Protein AF-G2GY40-F1 (afdb_monomer_lite)

Foldseek 3Di:
DDDDPPPPVVVVVVVVVVVVVVLVVVLVVLLVVVVVQVVVDDDDDDDDDDQDDDPDDPDDFGPLLSGNVVCVQVVSDTHHRVSSVVSLVVVVVVCVPDPRDDDDDDPDDDPPDDDPDPPDPDPDDDDDDPDDDDQLDDDADPVNVVVCVVDVPDDDDDPDPPPDDPPPPLPDDDPVVVPPPDDPPPCPPPCLVPDAPVPQDDDDLSVVLVLVVVVPDFLQDQDDLVVQLVSCVVSVHDSSCSVNVSVVVVCQQQPAPDPVRDGNNPDGPVNDDRPDDDDDDDPDRDDPVVVVVVCVVPPD

Structure (mmCIF, N/CA/C/O backbone):
data_AF-G2GY40-F1
#
_entry.id   AF-G2GY40-F1
#
loop_
_atom_site.group_PDB
_atom_site.id
_atom_site.type_symbol
_atom_site.label_atom_id
_atom_site.label_alt_id
_atom_site.label_comp_id
_atom_site.label_asym_id
_atom_site.label_entity_id
_atom_site.label_seq_id
_atom_site.pdbx_PDB_ins_code
_atom_site.Cartn_x
_atom_site.Cartn_y
_atom_site.Cartn_z
_atom_site.occupancy
_atom_site.B_iso_or_equiv
_atom_site.auth_seq_id
_atom_site.auth_comp_id
_atom_site.auth_asym_id
_atom_site.auth_atom_id
_atom_site.pdbx_PDB_model_num
ATOM 1 N N . MET A 1 1 ? 48.612 9.787 33.121 1.00 35.41 1 MET A N 1
ATOM 2 C CA . MET A 1 1 ? 47.313 10.359 32.708 1.00 35.41 1 MET A CA 1
ATOM 3 C C . MET A 1 1 ? 47.059 9.935 31.263 1.00 35.41 1 MET A C 1
ATOM 5 O O . MET A 1 1 ? 47.502 10.597 30.338 1.00 35.41 1 MET A O 1
ATOM 9 N N . ILE A 1 2 ? 46.493 8.738 31.088 1.00 35.38 2 ILE A N 1
ATOM 10 C CA . ILE A 1 2 ? 46.280 8.085 29.787 1.00 35.38 2 ILE A CA 1
ATOM 11 C C . ILE A 1 2 ? 44.942 8.593 29.254 1.00 35.38 2 ILE A C 1
ATOM 13 O O . ILE A 1 2 ? 43.881 8.255 29.778 1.00 35.38 2 ILE A O 1
ATOM 17 N N . VAL A 1 3 ? 45.006 9.495 28.279 1.00 35.25 3 VAL A N 1
ATOM 18 C CA . VAL A 1 3 ? 43.824 10.117 27.683 1.00 35.25 3 VAL A CA 1
ATOM 19 C C . VAL A 1 3 ? 43.155 9.115 26.740 1.00 35.25 3 VAL A C 1
ATOM 21 O O . VAL A 1 3 ? 43.752 8.616 25.792 1.00 35.25 3 VAL A O 1
ATOM 24 N N . LYS A 1 4 ? 41.897 8.823 27.073 1.00 44.69 4 LYS A N 1
ATOM 25 C CA . LYS A 1 4 ? 40.867 8.090 26.326 1.00 44.69 4 LYS A CA 1
ATOM 26 C C . LYS A 1 4 ? 40.977 8.239 24.795 1.00 44.69 4 LYS A C 1
ATOM 28 O O . LYS A 1 4 ? 40.603 9.272 24.254 1.00 44.69 4 LYS A O 1
ATOM 33 N N . ILE A 1 5 ? 41.347 7.154 24.106 1.00 47.59 5 ILE A N 1
ATOM 34 C CA . ILE A 1 5 ? 41.181 6.961 22.644 1.00 47.59 5 ILE A CA 1
ATOM 35 C C . ILE A 1 5 ? 40.063 5.929 22.337 1.00 47.59 5 ILE A C 1
ATOM 37 O O . ILE A 1 5 ? 39.838 5.541 21.198 1.00 47.59 5 ILE A O 1
ATOM 41 N N . LEU A 1 6 ? 39.287 5.481 23.334 1.00 47.78 6 LEU A N 1
ATOM 42 C CA . LEU A 1 6 ? 38.360 4.353 23.149 1.00 47.78 6 LEU A CA 1
ATOM 43 C C . LEU A 1 6 ? 36.919 4.607 22.629 1.00 47.78 6 LEU A C 1
ATOM 45 O O . LEU A 1 6 ? 36.286 3.602 22.308 1.00 47.78 6 LEU A O 1
ATOM 49 N N . PRO A 1 7 ? 36.340 5.821 22.468 1.00 48.06 7 PRO A N 1
ATOM 50 C CA . PRO A 1 7 ? 34.917 5.897 22.111 1.00 48.06 7 PRO A CA 1
ATOM 51 C C . PRO A 1 7 ? 34.620 5.858 20.599 1.00 48.06 7 PRO A C 1
ATOM 53 O O . PRO A 1 7 ? 33.468 5.651 20.230 1.00 48.06 7 PRO A O 1
ATOM 56 N N . LEU A 1 8 ? 35.606 6.006 19.700 1.00 44.38 8 LEU A N 1
ATOM 57 C CA . LEU A 1 8 ? 35.333 5.985 18.249 1.00 44.38 8 LEU A CA 1
ATOM 58 C C . LEU A 1 8 ? 35.118 4.576 17.670 1.00 44.38 8 LEU A C 1
ATOM 60 O O . LEU A 1 8 ? 34.432 4.427 16.659 1.00 44.38 8 LEU A O 1
ATOM 64 N N . CYS A 1 9 ? 35.663 3.533 18.301 1.00 45.62 9 CYS A N 1
ATOM 65 C CA . CYS A 1 9 ? 35.603 2.177 17.748 1.00 45.62 9 CYS A CA 1
ATOM 66 C C . CYS A 1 9 ? 34.184 1.576 17.825 1.00 45.62 9 CYS A C 1
ATOM 68 O O . CYS A 1 9 ? 33.767 0.840 16.935 1.00 45.62 9 CYS A O 1
ATOM 70 N N . TRP A 1 10 ? 33.392 1.944 18.838 1.00 39.91 10 TRP A N 1
ATOM 71 C CA . TRP A 1 10 ? 32.045 1.391 19.044 1.00 39.91 10 TRP A CA 1
ATOM 72 C C . TRP A 1 10 ? 30.955 2.021 18.168 1.00 39.91 10 TRP A C 1
ATOM 74 O O . TRP A 1 10 ? 29.923 1.393 17.968 1.00 39.91 10 TRP A O 1
ATOM 84 N N . ILE A 1 11 ? 31.179 3.209 17.596 1.00 48.62 11 ILE A N 1
ATOM 85 C CA . ILE A 1 11 ? 30.212 3.867 16.694 1.00 48.62 11 ILE A CA 1
ATOM 86 C C . ILE A 1 11 ? 30.411 3.413 15.236 1.00 48.62 11 ILE A C 1
ATOM 88 O O . ILE A 1 11 ? 29.451 3.333 14.468 1.00 48.62 11 ILE A O 1
ATOM 92 N N . LEU A 1 12 ? 31.634 3.026 14.853 1.00 48.91 12 LEU A N 1
ATOM 93 C CA . LEU A 1 12 ? 31.919 2.541 13.498 1.00 48.91 12 LEU A CA 1
ATOM 94 C C . LEU A 1 12 ? 31.392 1.119 13.236 1.00 48.91 12 LEU A C 1
ATOM 96 O O . LEU A 1 12 ? 30.941 0.824 12.129 1.00 48.91 12 LEU A O 1
ATOM 100 N N . ILE A 1 13 ? 31.425 0.236 14.240 1.00 53.44 13 ILE A N 1
ATOM 101 C CA . ILE A 1 13 ? 31.029 -1.176 14.088 1.00 53.44 13 ILE A CA 1
ATOM 102 C C . ILE A 1 13 ? 29.531 -1.333 13.728 1.00 53.44 13 ILE A C 1
ATOM 104 O O . ILE A 1 13 ? 29.234 -2.104 12.808 1.00 53.44 13 ILE A O 1
ATOM 108 N N . PRO A 1 14 ? 28.580 -0.605 14.356 1.00 58.59 14 PRO A N 1
ATOM 109 C CA . PRO A 1 14 ? 27.178 -0.592 13.939 1.00 58.59 14 PRO A CA 1
ATOM 110 C C . PRO A 1 14 ? 27.008 -0.079 12.508 1.00 58.59 14 PRO A C 1
ATOM 112 O O . PRO A 1 14 ? 26.326 -0.720 11.714 1.00 58.59 14 PRO A O 1
ATOM 115 N N . MET A 1 15 ? 27.684 1.016 12.135 1.00 61.75 15 MET A N 1
ATOM 116 C CA . MET A 1 15 ? 27.592 1.580 10.781 1.00 61.75 15 MET A CA 1
ATOM 117 C C . MET A 1 15 ? 28.102 0.620 9.702 1.00 61.75 15 MET A C 1
ATOM 119 O O . MET A 1 15 ? 27.487 0.509 8.642 1.00 61.75 15 MET A O 1
ATOM 123 N N . MET A 1 16 ? 29.201 -0.098 9.951 1.00 68.25 16 MET A N 1
ATOM 124 C CA . MET A 1 16 ? 29.725 -1.081 8.995 1.00 68.25 16 MET A CA 1
ATOM 125 C C . MET A 1 16 ? 28.787 -2.283 8.838 1.00 68.25 16 MET A C 1
ATOM 127 O O . MET A 1 16 ? 28.591 -2.754 7.716 1.00 68.25 16 MET A O 1
ATOM 131 N N . LYS A 1 17 ? 28.162 -2.747 9.931 1.00 75.19 17 LYS A N 1
ATOM 132 C CA . LYS A 1 17 ? 27.147 -3.813 9.880 1.00 75.19 17 LYS A CA 1
ATOM 133 C C . LYS A 1 17 ? 25.898 -3.373 9.117 1.00 75.19 17 LYS A C 1
ATOM 135 O O . LYS A 1 17 ? 25.456 -4.100 8.233 1.00 75.19 17 LYS A O 1
ATOM 140 N N . VAL A 1 18 ? 25.387 -2.171 9.389 1.00 80.75 18 VAL A N 1
ATOM 141 C CA . VAL A 1 18 ? 24.223 -1.601 8.689 1.00 80.75 18 VAL A CA 1
ATOM 142 C C . VAL A 1 18 ? 24.518 -1.411 7.200 1.00 80.75 18 VAL A C 1
ATOM 144 O O . VAL A 1 18 ? 23.704 -1.781 6.360 1.00 80.75 18 VAL A O 1
ATOM 147 N N . LYS A 1 19 ? 25.711 -0.919 6.843 1.00 80.38 19 LYS A N 1
ATOM 148 C CA . LYS A 1 19 ? 26.117 -0.760 5.440 1.00 80.38 19 LYS A CA 1
ATOM 149 C C . LYS A 1 19 ? 26.205 -2.099 4.704 1.00 80.38 19 LYS A C 1
ATOM 151 O O . LYS A 1 19 ? 25.785 -2.178 3.552 1.00 80.38 19 LYS A O 1
ATOM 156 N N . LYS A 1 20 ? 26.732 -3.140 5.356 1.00 85.44 20 LYS A N 1
ATOM 157 C CA . LYS A 1 20 ? 26.805 -4.489 4.779 1.00 85.44 20 LYS A CA 1
ATOM 158 C C . LYS A 1 20 ? 25.408 -5.079 4.568 1.00 85.44 20 LYS A C 1
ATOM 160 O O . LYS A 1 20 ? 25.153 -5.619 3.498 1.00 85.44 20 LYS A O 1
ATOM 165 N N . LEU A 1 21 ? 24.511 -4.918 5.544 1.00 87.38 21 LEU A N 1
ATOM 166 C CA . LEU A 1 21 ? 23.116 -5.352 5.434 1.00 87.38 21 LEU A CA 1
ATOM 167 C C . LEU A 1 21 ? 22.404 -4.633 4.275 1.00 87.38 21 LEU A C 1
ATOM 169 O O . LEU A 1 21 ? 21.831 -5.282 3.409 1.00 87.38 21 LEU A O 1
ATOM 173 N N . ALA A 1 22 ? 22.544 -3.308 4.184 1.00 87.25 22 ALA A N 1
ATOM 174 C CA . ALA A 1 22 ? 21.955 -2.516 3.104 1.00 87.25 22 ALA A CA 1
ATOM 175 C C . ALA A 1 22 ? 22.499 -2.906 1.716 1.00 87.25 22 ALA A C 1
ATOM 177 O O . ALA A 1 22 ? 21.760 -2.926 0.735 1.00 87.25 22 ALA A O 1
ATOM 178 N N . GLN A 1 23 ? 23.791 -3.239 1.608 1.00 87.06 23 GLN A N 1
ATOM 179 C CA . GLN A 1 23 ? 24.369 -3.753 0.360 1.00 87.06 23 GLN A CA 1
ATOM 180 C C . GLN A 1 23 ? 23.814 -5.131 -0.014 1.00 87.06 23 GLN A C 1
ATOM 182 O O . GLN A 1 23 ? 23.591 -5.380 -1.196 1.00 87.06 23 GLN A O 1
ATOM 187 N N . GLN A 1 24 ? 23.575 -6.002 0.970 1.00 90.31 24 GLN A N 1
ATOM 188 C CA . GLN A 1 24 ? 22.957 -7.310 0.747 1.00 90.31 24 GLN A CA 1
ATOM 189 C C . GLN A 1 24 ? 21.502 -7.177 0.294 1.00 90.31 24 GLN A C 1
ATOM 191 O O . GLN A 1 24 ? 21.122 -7.824 -0.677 1.00 90.31 24 GLN A O 1
ATOM 196 N N . GLU A 1 25 ? 20.711 -6.313 0.932 1.00 90.88 25 GLU A N 1
ATOM 197 C CA . GLU A 1 25 ? 19.325 -6.050 0.524 1.00 90.88 25 GLU A CA 1
ATOM 198 C C . GLU A 1 25 ? 19.253 -5.459 -0.884 1.00 90.88 25 GLU A C 1
ATOM 200 O O . GLU A 1 25 ? 18.465 -5.921 -1.709 1.00 90.88 25 GLU A O 1
ATOM 205 N N . ARG A 1 26 ? 20.132 -4.497 -1.195 1.00 93.94 26 ARG A N 1
ATOM 206 C CA . ARG A 1 26 ? 20.228 -3.932 -2.543 1.00 93.94 26 ARG A CA 1
ATOM 207 C C . ARG A 1 26 ? 20.571 -5.005 -3.580 1.00 93.94 26 ARG A C 1
ATOM 209 O O . ARG A 1 26 ? 19.917 -5.073 -4.613 1.00 93.94 26 ARG A O 1
ATOM 216 N N . LEU A 1 27 ? 21.576 -5.842 -3.312 1.00 93.00 27 LEU A N 1
ATOM 217 C CA . LEU A 1 27 ? 21.975 -6.917 -4.226 1.00 93.00 27 LEU A CA 1
ATOM 218 C C . LEU A 1 27 ? 20.859 -7.958 -4.401 1.00 93.00 27 LEU A C 1
ATOM 220 O O . LEU A 1 27 ? 20.643 -8.436 -5.511 1.00 93.00 27 LEU A O 1
ATOM 224 N N . ALA A 1 28 ? 20.134 -8.289 -3.329 1.00 93.19 28 ALA A N 1
ATOM 225 C CA . ALA A 1 28 ? 18.994 -9.198 -3.388 1.00 93.19 28 ALA A CA 1
ATOM 226 C C . ALA A 1 28 ? 17.886 -8.655 -4.301 1.00 93.19 28 ALA A C 1
ATOM 228 O O . ALA A 1 28 ? 17.303 -9.413 -5.074 1.00 93.19 28 ALA A O 1
ATOM 229 N N . GLU A 1 29 ? 17.626 -7.349 -4.252 1.00 95.81 29 GLU A N 1
ATOM 230 C CA . GLU A 1 29 ? 16.666 -6.715 -5.153 1.00 95.81 29 GLU A CA 1
ATOM 231 C C . GLU A 1 29 ? 17.173 -6.657 -6.599 1.00 95.81 29 GLU A C 1
ATOM 233 O O . GLU A 1 29 ? 16.444 -7.038 -7.516 1.00 95.81 29 GLU A O 1
ATOM 238 N N . ASP A 1 30 ? 18.444 -6.297 -6.812 1.00 95.50 30 ASP A N 1
ATOM 239 C CA . ASP A 1 30 ? 19.070 -6.306 -8.142 1.00 95.50 30 ASP A CA 1
ATOM 240 C C . ASP A 1 30 ? 18.981 -7.719 -8.785 1.00 95.50 30 ASP A C 1
ATOM 242 O O . ASP A 1 30 ? 18.743 -7.842 -9.990 1.00 95.50 30 ASP A O 1
ATOM 246 N N . LEU A 1 31 ? 19.099 -8.798 -7.993 1.00 95.19 31 LEU A N 1
ATOM 247 C CA . LEU A 1 31 ? 18.911 -10.186 -8.450 1.00 95.19 31 LEU A CA 1
ATOM 248 C C . LEU A 1 31 ? 17.459 -10.499 -8.841 1.00 95.19 31 LEU A C 1
ATOM 250 O O . LEU A 1 31 ? 17.235 -11.169 -9.852 1.00 95.19 31 LEU A O 1
ATOM 254 N N . ARG A 1 32 ? 16.465 -10.006 -8.088 1.00 95.69 32 ARG A N 1
ATOM 255 C CA . ARG A 1 32 ? 15.045 -10.159 -8.459 1.00 95.69 32 ARG A CA 1
ATOM 256 C C . ARG A 1 32 ? 14.741 -9.455 -9.775 1.00 95.69 32 ARG A C 1
ATOM 258 O O . ARG A 1 32 ? 14.074 -10.030 -10.635 1.00 95.69 32 ARG A O 1
ATOM 265 N N . LEU A 1 33 ? 15.261 -8.241 -9.956 1.00 95.31 33 LEU A N 1
ATOM 266 C CA . LEU A 1 33 ? 15.094 -7.483 -11.196 1.00 95.31 33 LEU A CA 1
ATOM 267 C C . LEU A 1 33 ? 15.756 -8.185 -12.384 1.00 95.31 33 LEU A C 1
ATOM 269 O O . LEU A 1 33 ? 15.145 -8.275 -13.450 1.00 95.31 33 LEU A O 1
ATOM 273 N N . LEU A 1 34 ? 16.961 -8.732 -12.196 1.00 94.38 34 LEU A N 1
ATOM 274 C CA . LEU A 1 34 ? 17.638 -9.526 -13.222 1.00 94.38 34 LEU A CA 1
ATOM 275 C C . LEU A 1 34 ? 16.805 -10.751 -13.619 1.00 94.38 34 LEU A C 1
ATOM 277 O O . LEU A 1 34 ? 16.609 -10.987 -14.809 1.00 94.38 34 LEU A O 1
ATOM 281 N N . TYR A 1 35 ? 16.260 -11.489 -12.648 1.00 94.31 35 TYR A N 1
ATOM 282 C CA . TYR A 1 35 ? 15.390 -12.635 -12.919 1.00 94.31 35 TYR A CA 1
ATOM 283 C C . TYR A 1 35 ? 14.160 -12.244 -13.751 1.00 94.31 35 TYR A C 1
ATOM 285 O O . TYR A 1 35 ? 13.854 -12.895 -14.753 1.00 94.31 35 TYR A O 1
ATOM 293 N N . VAL A 1 36 ? 13.481 -11.150 -13.388 1.00 95.62 36 VAL A N 1
ATOM 294 C CA . VAL A 1 36 ? 12.332 -10.640 -14.153 1.00 95.62 36 VAL A CA 1
ATOM 295 C C . VAL A 1 36 ? 12.751 -10.246 -15.572 1.00 95.62 36 VAL A C 1
ATOM 297 O O . VAL A 1 36 ? 12.042 -10.565 -16.522 1.00 95.62 36 VAL A O 1
ATOM 300 N N . ALA A 1 37 ? 13.894 -9.579 -15.743 1.00 92.38 37 ALA A N 1
ATOM 301 C CA . ALA A 1 37 ? 14.377 -9.163 -17.060 1.00 92.38 37 ALA A CA 1
ATOM 302 C C . ALA A 1 37 ? 14.691 -10.359 -17.975 1.00 92.38 37 ALA A C 1
ATOM 304 O O . ALA A 1 37 ? 14.292 -10.355 -19.140 1.00 92.38 37 ALA A O 1
ATOM 305 N N . LEU A 1 38 ? 15.345 -11.393 -17.440 1.00 90.50 38 LEU A N 1
ATOM 306 C CA . LEU A 1 38 ? 15.689 -12.616 -18.174 1.00 90.50 38 LEU A CA 1
ATOM 307 C C . LEU A 1 38 ? 14.438 -13.389 -18.615 1.00 90.50 38 LEU A C 1
ATOM 309 O O . LEU A 1 38 ? 14.305 -13.773 -19.778 1.00 90.50 38 LEU A O 1
ATOM 313 N N . THR A 1 39 ? 13.486 -13.560 -17.697 1.00 92.25 39 THR A N 1
ATOM 314 C CA . THR A 1 39 ? 12.275 -14.374 -17.910 1.00 92.25 39 THR A CA 1
ATOM 315 C C . THR A 1 39 ? 11.182 -13.678 -18.722 1.00 92.25 39 THR A C 1
ATOM 317 O O . THR A 1 39 ? 10.228 -14.321 -19.150 1.00 92.25 39 THR A O 1
ATOM 320 N N . ARG A 1 40 ? 11.303 -12.368 -18.977 1.00 93.19 40 ARG A N 1
ATOM 321 C CA . ARG A 1 40 ? 10.391 -11.624 -19.866 1.00 93.19 40 ARG A CA 1
ATOM 322 C C . ARG A 1 40 ? 10.549 -12.002 -21.338 1.00 93.19 40 ARG A C 1
ATOM 324 O O . ARG A 1 40 ? 9.618 -11.787 -22.114 1.00 93.19 40 ARG A O 1
ATOM 331 N N . SER A 1 41 ? 11.721 -12.490 -21.738 1.00 87.75 41 SER A N 1
ATOM 332 C CA . SER A 1 41 ? 11.990 -12.859 -23.126 1.00 87.75 41 SER A CA 1
ATOM 333 C C . SER A 1 41 ? 11.363 -14.216 -23.466 1.00 87.75 41 SER A C 1
ATOM 335 O O . SER A 1 41 ? 11.487 -15.168 -22.706 1.00 87.75 41 SER A O 1
ATOM 337 N N . VAL A 1 42 ? 10.661 -14.293 -24.601 1.00 86.81 42 VAL A N 1
ATOM 338 C CA . VAL A 1 42 ? 10.011 -15.537 -25.066 1.00 86.81 42 VAL A CA 1
ATOM 339 C C . VAL A 1 42 ? 10.861 -16.264 -26.110 1.00 86.81 42 VAL A C 1
ATOM 341 O O . VAL A 1 42 ? 10.858 -17.486 -26.154 1.00 86.81 42 VAL A O 1
ATOM 344 N N . TYR A 1 43 ? 11.584 -15.516 -26.951 1.00 88.25 43 TYR A N 1
ATOM 345 C CA . TYR A 1 43 ? 12.324 -16.069 -28.092 1.00 88.25 43 TYR A CA 1
ATOM 346 C C . TYR A 1 43 ? 13.843 -15.926 -27.974 1.00 88.25 43 TYR A C 1
ATOM 348 O O . TYR A 1 43 ? 14.567 -16.836 -28.353 1.00 88.25 43 TYR A O 1
ATOM 356 N N . HIS A 1 44 ? 14.340 -14.778 -27.505 1.00 88.75 44 HIS A N 1
ATOM 357 C CA . HIS A 1 44 ? 15.775 -14.512 -27.408 1.00 88.75 44 HIS A CA 1
ATOM 358 C C . HIS A 1 44 ? 16.066 -13.394 -26.396 1.00 88.75 44 HIS A C 1
ATOM 360 O O . HIS A 1 44 ? 15.359 -12.382 -26.375 1.00 88.75 44 HIS A O 1
ATOM 366 N N . CYS A 1 45 ? 17.125 -13.558 -25.598 1.00 90.50 45 CYS A N 1
ATOM 367 C CA . CYS A 1 45 ? 17.651 -12.545 -24.684 1.00 90.50 45 CYS A CA 1
ATOM 368 C C . CYS A 1 45 ? 19.137 -12.323 -24.969 1.00 90.50 45 CYS A C 1
ATOM 370 O O . CYS A 1 45 ? 19.933 -13.249 -24.841 1.00 90.50 45 CYS A O 1
ATOM 372 N N . SER A 1 46 ? 19.520 -11.097 -25.328 1.00 90.81 46 SER A N 1
ATOM 373 C CA . SER A 1 46 ? 20.927 -10.715 -25.477 1.00 90.81 46 SER A CA 1
ATOM 374 C C . SER A 1 46 ? 21.333 -9.801 -24.327 1.00 90.81 46 SER A C 1
ATOM 376 O O . SER A 1 46 ? 20.659 -8.805 -24.055 1.00 90.81 46 SER A O 1
ATOM 378 N N . ILE A 1 47 ? 22.455 -10.104 -23.675 1.00 90.31 47 ILE A N 1
ATOM 379 C CA . ILE A 1 47 ? 22.980 -9.315 -22.556 1.00 90.31 47 ILE A CA 1
ATOM 380 C C . ILE A 1 47 ? 24.425 -8.945 -22.857 1.00 90.31 47 ILE A C 1
ATOM 382 O O . ILE A 1 47 ? 25.267 -9.810 -23.078 1.00 90.31 47 ILE A O 1
ATOM 386 N N . GLY A 1 48 ? 24.714 -7.646 -22.846 1.00 90.38 48 GLY A N 1
ATOM 387 C CA . GLY A 1 48 ? 26.082 -7.145 -22.922 1.00 90.38 48 GLY A CA 1
ATOM 388 C C . GLY A 1 48 ? 26.723 -7.136 -21.539 1.00 90.38 48 GLY A C 1
ATOM 389 O O . GLY A 1 48 ? 26.178 -6.537 -20.612 1.00 90.38 48 GLY A O 1
ATOM 390 N N . ILE A 1 49 ? 27.887 -7.771 -21.402 1.00 89.25 49 ILE A N 1
ATOM 391 C CA . ILE A 1 49 ? 28.660 -7.805 -20.155 1.00 89.25 49 ILE A CA 1
ATOM 392 C C . ILE A 1 49 ? 30.074 -7.302 -20.443 1.00 89.25 49 ILE A C 1
ATOM 394 O O . ILE A 1 49 ? 30.671 -7.647 -21.460 1.00 89.25 49 ILE A O 1
ATOM 398 N N . ALA A 1 50 ? 30.605 -6.476 -19.544 1.00 87.88 50 ALA A N 1
ATOM 399 C CA . ALA A 1 50 ? 31.963 -5.953 -19.616 1.00 87.88 50 ALA A CA 1
ATOM 400 C C . ALA A 1 50 ? 32.587 -5.883 -18.209 1.00 87.88 50 ALA A C 1
ATOM 402 O O . ALA A 1 50 ? 31.852 -5.696 -17.232 1.00 87.88 50 ALA A O 1
ATOM 403 N N . PRO A 1 51 ? 33.923 -5.991 -18.077 1.00 86.38 51 PRO A N 1
ATOM 404 C CA . PRO A 1 51 ? 34.622 -5.820 -16.806 1.00 86.38 51 PRO A CA 1
ATOM 405 C C . PRO A 1 51 ? 34.630 -4.335 -16.407 1.00 86.38 51 PRO A C 1
ATOM 407 O O . PRO A 1 51 ? 35.566 -3.590 -16.690 1.00 86.38 51 PRO A O 1
ATOM 410 N N . LEU A 1 52 ? 33.543 -3.883 -15.778 1.00 83.88 52 LEU A N 1
ATOM 411 C CA . LEU A 1 52 ? 33.363 -2.486 -15.380 1.00 83.88 52 LEU A CA 1
ATOM 412 C C . LEU A 1 52 ? 34.066 -2.188 -14.048 1.00 83.88 52 LEU A C 1
ATOM 414 O O . LEU A 1 52 ? 33.944 -2.935 -13.075 1.00 83.88 52 LEU A O 1
ATOM 418 N N . THR A 1 53 ? 34.759 -1.051 -13.984 1.00 84.31 53 THR A N 1
ATOM 419 C CA . THR A 1 53 ? 35.333 -0.496 -12.754 1.00 84.31 53 THR A CA 1
ATOM 420 C C . THR A 1 53 ? 34.588 0.776 -12.357 1.00 84.31 53 THR A C 1
ATOM 422 O O . THR A 1 53 ? 34.205 1.605 -13.183 1.00 84.31 53 THR A O 1
ATOM 425 N N . LYS A 1 54 ? 34.351 0.949 -11.059 1.00 77.88 54 LYS A N 1
ATOM 426 C CA . LYS A 1 54 ? 33.772 2.160 -10.490 1.00 77.88 54 LYS A CA 1
ATOM 427 C C . LYS A 1 54 ? 34.857 3.238 -10.429 1.00 77.88 54 LYS A C 1
ATOM 429 O O . LYS A 1 54 ? 35.834 3.115 -9.685 1.00 77.88 54 LYS A O 1
ATOM 434 N N . GLY A 1 55 ? 34.663 4.303 -11.206 1.00 77.50 55 GLY A N 1
ATOM 435 C CA . GLY A 1 55 ? 35.614 5.411 -11.356 1.00 77.50 55 GLY A CA 1
ATOM 436 C C . GLY A 1 55 ? 36.678 5.158 -12.431 1.00 77.50 55 GLY A C 1
ATOM 437 O O . GLY A 1 55 ? 36.628 4.176 -13.157 1.00 77.50 55 GLY A O 1
ATOM 438 N N . CYS A 1 56 ? 37.670 6.045 -12.534 1.00 70.12 56 CYS A N 1
ATOM 439 C CA . CYS A 1 56 ? 38.706 5.985 -13.577 1.00 70.12 56 CYS A CA 1
ATOM 440 C C . CYS A 1 56 ? 39.910 5.103 -13.194 1.00 70.12 56 CYS A C 1
ATOM 442 O O . CYS A 1 56 ? 41.063 5.502 -13.384 1.00 70.12 56 CYS A O 1
ATOM 444 N N . ARG A 1 57 ? 39.672 3.918 -12.620 1.00 73.81 57 ARG A N 1
ATOM 445 C CA . ARG A 1 57 ? 40.755 2.981 -12.280 1.00 73.81 57 ARG A CA 1
ATOM 446 C C . ARG A 1 57 ? 41.167 2.200 -13.527 1.00 73.81 57 ARG A C 1
ATOM 448 O O . ARG A 1 57 ? 40.349 1.497 -14.109 1.00 73.81 57 ARG A O 1
ATOM 455 N N . LYS A 1 58 ? 42.437 2.346 -13.925 1.00 62.38 58 LYS A N 1
ATOM 456 C CA . LYS A 1 58 ? 43.017 1.705 -15.121 1.00 62.38 58 LYS A CA 1
ATOM 457 C C . LYS A 1 58 ? 43.575 0.299 -14.865 1.00 62.38 58 LYS A C 1
ATOM 459 O O . LYS A 1 58 ? 43.846 -0.410 -15.823 1.00 62.38 58 LYS A O 1
ATOM 464 N N . GLN A 1 59 ? 43.791 -0.076 -13.603 1.00 61.50 59 GLN A N 1
ATOM 465 C CA . GLN A 1 59 ? 44.400 -1.346 -13.200 1.00 61.50 59 GLN A CA 1
ATOM 466 C C . GLN A 1 59 ? 43.718 -1.891 -11.941 1.00 61.50 59 GLN A C 1
ATOM 468 O O . GLN A 1 59 ? 43.311 -1.114 -11.071 1.00 61.50 59 GLN A O 1
ATOM 473 N N . GLY A 1 60 ? 43.632 -3.220 -11.851 1.00 74.25 60 GLY A N 1
ATOM 474 C CA . GLY A 1 60 ? 43.042 -3.956 -10.732 1.00 74.25 60 GLY A CA 1
ATOM 475 C C . GLY A 1 60 ? 41.716 -4.638 -11.076 1.00 74.25 60 GLY A C 1
ATOM 476 O O . GLY A 1 60 ? 41.227 -4.551 -12.201 1.00 74.25 60 GLY A O 1
ATOM 477 N N . ASN A 1 61 ? 41.148 -5.323 -10.083 1.00 80.75 61 ASN A N 1
ATOM 478 C CA . ASN A 1 61 ? 39.938 -6.130 -10.241 1.00 80.75 61 ASN A CA 1
ATOM 479 C C . ASN A 1 61 ? 38.735 -5.257 -10.628 1.00 80.75 61 ASN A C 1
ATOM 481 O O . ASN A 1 61 ? 38.596 -4.111 -10.182 1.00 80.75 61 ASN A O 1
ATOM 485 N N . SER A 1 62 ? 37.842 -5.823 -11.438 1.00 82.88 62 SER A N 1
ATOM 486 C CA . SER A 1 62 ? 36.573 -5.195 -11.790 1.00 82.88 62 SER A CA 1
ATOM 487 C C . SER A 1 62 ? 35.617 -5.173 -10.592 1.00 82.88 62 SER A C 1
ATOM 489 O O . SER A 1 62 ? 35.616 -6.070 -9.744 1.00 82.88 62 SER A O 1
ATOM 491 N N . ASP A 1 63 ? 34.751 -4.160 -10.531 1.00 85.25 63 ASP A N 1
ATOM 492 C CA . ASP A 1 63 ? 33.675 -4.098 -9.530 1.00 85.25 63 ASP A CA 1
ATOM 493 C C . ASP A 1 63 ? 32.417 -4.849 -10.010 1.00 85.25 63 ASP A C 1
ATOM 495 O O . ASP A 1 63 ? 31.348 -4.739 -9.406 1.00 85.25 63 ASP A O 1
ATOM 499 N N . LEU A 1 64 ? 32.533 -5.622 -11.098 1.00 88.44 64 LEU A N 1
ATOM 500 C CA . LEU A 1 64 ? 31.432 -6.363 -11.707 1.00 88.44 64 LEU A CA 1
ATOM 501 C C . LEU A 1 64 ? 30.804 -7.358 -10.722 1.00 88.44 64 LEU A C 1
ATOM 503 O O . LEU A 1 64 ? 29.579 -7.455 -10.678 1.00 88.44 64 LEU A O 1
ATOM 507 N N . HIS A 1 65 ? 31.610 -8.009 -9.877 1.00 88.75 65 HIS A N 1
ATOM 508 C CA . HIS A 1 65 ? 31.178 -8.940 -8.824 1.00 88.75 65 HIS A CA 1
ATOM 509 C C . HIS A 1 65 ? 30.133 -8.362 -7.845 1.00 88.75 65 HIS A C 1
ATOM 511 O O . HIS A 1 65 ? 29.434 -9.117 -7.174 1.00 88.75 65 HIS A O 1
ATOM 517 N N . GLN A 1 66 ? 29.999 -7.029 -7.767 1.00 89.06 66 GLN A N 1
ATOM 518 C CA . GLN A 1 66 ? 29.005 -6.336 -6.932 1.00 89.06 66 GLN A CA 1
ATOM 519 C C . GLN A 1 66 ? 27.665 -6.091 -7.645 1.00 89.06 66 GLN A C 1
ATOM 521 O O . GLN A 1 66 ? 26.728 -5.574 -7.036 1.00 89.06 66 GLN A O 1
ATOM 526 N N . THR A 1 67 ? 27.576 -6.392 -8.940 1.00 91.31 67 THR A N 1
ATOM 527 C CA . THR A 1 67 ? 26.334 -6.337 -9.726 1.00 91.31 67 THR A CA 1
ATOM 528 C C . THR A 1 67 ? 25.624 -7.687 -9.677 1.00 91.31 67 THR A C 1
ATOM 530 O O . THR A 1 67 ? 26.274 -8.706 -9.481 1.00 91.31 67 THR A O 1
ATOM 533 N N . ALA A 1 68 ? 24.309 -7.729 -9.905 1.00 92.69 68 ALA A N 1
ATOM 534 C CA . ALA A 1 68 ? 23.551 -8.984 -9.894 1.00 92.69 68 ALA A CA 1
ATOM 535 C C . ALA A 1 68 ? 24.110 -10.042 -10.865 1.00 92.69 68 ALA A C 1
ATOM 537 O O . ALA A 1 68 ? 24.321 -11.187 -10.473 1.00 92.69 68 ALA A O 1
ATOM 538 N N . ILE A 1 69 ? 24.407 -9.658 -12.114 1.00 92.50 69 ILE A N 1
ATOM 539 C CA . ILE A 1 69 ? 24.933 -10.594 -13.121 1.00 92.50 69 ILE A CA 1
ATOM 540 C C . ILE A 1 69 ? 26.369 -11.026 -12.801 1.00 92.50 69 ILE A C 1
ATOM 542 O O . ILE A 1 69 ? 26.695 -12.206 -12.894 1.00 92.50 69 ILE A O 1
ATOM 546 N N . GLY A 1 70 ? 27.217 -10.095 -12.355 1.00 91.00 70 GLY A N 1
ATOM 547 C CA . GLY A 1 70 ? 28.584 -10.415 -11.956 1.00 91.00 70 GLY A CA 1
ATOM 548 C C . GLY A 1 70 ? 28.643 -11.276 -10.702 1.00 91.00 70 GLY A C 1
ATOM 549 O O . GLY A 1 70 ? 29.459 -12.183 -10.634 1.00 91.00 70 GLY A O 1
ATOM 550 N N . TYR A 1 71 ? 27.742 -11.063 -9.744 1.00 92.19 71 TYR A N 1
ATOM 551 C CA . TYR A 1 71 ? 27.624 -11.897 -8.553 1.00 92.19 71 TYR A CA 1
ATOM 552 C C . TYR A 1 71 ? 27.292 -13.353 -8.907 1.00 92.19 71 TYR A C 1
ATOM 554 O O . TYR A 1 71 ? 27.882 -14.260 -8.328 1.00 92.19 71 TYR A O 1
ATOM 562 N N . LEU A 1 72 ? 26.407 -13.589 -9.884 1.00 91.06 72 LEU A N 1
ATOM 563 C CA . LEU A 1 72 ? 26.080 -14.942 -10.351 1.00 91.06 72 LEU A CA 1
ATOM 564 C C . LEU A 1 72 ? 27.246 -15.604 -11.101 1.00 91.06 72 LEU A C 1
ATOM 566 O O . LEU A 1 72 ? 27.535 -16.773 -10.857 1.00 91.06 72 LEU A O 1
ATOM 570 N N . LEU A 1 73 ? 27.929 -14.861 -11.977 1.00 90.38 73 LEU A N 1
ATOM 571 C CA . LEU A 1 73 ? 29.032 -15.387 -12.792 1.00 90.38 73 LEU A CA 1
ATOM 572 C C . LEU A 1 73 ? 30.317 -15.609 -11.984 1.00 90.38 73 LEU A C 1
ATOM 574 O O . LEU A 1 73 ? 30.959 -16.642 -12.109 1.00 90.38 73 LEU A O 1
ATOM 578 N N . GLN A 1 74 ? 30.688 -14.643 -11.146 1.00 90.00 74 GLN A N 1
ATOM 579 C CA . GLN A 1 74 ? 31.941 -14.622 -10.382 1.00 90.00 74 GLN A CA 1
ATOM 580 C C . GLN A 1 74 ? 31.756 -15.092 -8.932 1.00 90.00 74 GLN A C 1
ATOM 582 O O . GLN A 1 74 ? 32.694 -15.044 -8.145 1.00 90.00 74 GLN A O 1
ATOM 587 N N . ARG A 1 75 ? 30.545 -15.517 -8.542 1.00 88.81 75 ARG A N 1
ATOM 588 C CA . ARG A 1 75 ? 30.195 -15.960 -7.173 1.00 88.81 75 ARG A CA 1
ATOM 589 C C . ARG A 1 75 ? 30.494 -14.914 -6.091 1.00 88.81 75 ARG A C 1
ATOM 591 O O . ARG A 1 75 ? 30.749 -15.250 -4.939 1.00 88.81 75 ARG A O 1
ATOM 598 N N . GLY A 1 76 ? 30.452 -13.638 -6.472 1.00 85.81 76 GLY A N 1
ATOM 599 C CA . GLY A 1 76 ? 30.792 -12.505 -5.611 1.00 85.81 76 GLY A CA 1
ATOM 600 C C . GLY A 1 76 ? 32.292 -12.272 -5.407 1.00 85.81 76 GLY A C 1
ATOM 601 O O . GLY A 1 76 ? 32.642 -11.354 -4.666 1.00 85.81 76 GLY A O 1
ATOM 602 N N . GLU A 1 77 ? 33.163 -13.037 -6.069 1.00 88.50 77 GLU A N 1
ATOM 603 C CA . GLU A 1 77 ? 34.613 -12.867 -5.984 1.00 88.50 77 GLU A CA 1
ATOM 604 C C . GLU A 1 77 ? 35.110 -11.770 -6.940 1.00 88.50 77 GLU A C 1
ATOM 606 O O . GLU A 1 77 ? 34.691 -11.706 -8.100 1.00 88.50 77 GLU A O 1
ATOM 611 N N . PRO A 1 78 ? 36.010 -10.882 -6.486 1.00 88.25 78 PRO A N 1
ATOM 612 C CA . PRO A 1 78 ? 36.544 -9.823 -7.325 1.00 88.25 78 PRO A CA 1
ATOM 613 C C . PRO A 1 78 ? 37.534 -10.393 -8.345 1.00 88.25 78 PRO A C 1
ATOM 615 O O . PRO A 1 78 ? 38.589 -10.890 -7.962 1.00 88.25 78 PRO A O 1
ATOM 618 N N . GLY A 1 79 ? 37.258 -10.218 -9.637 1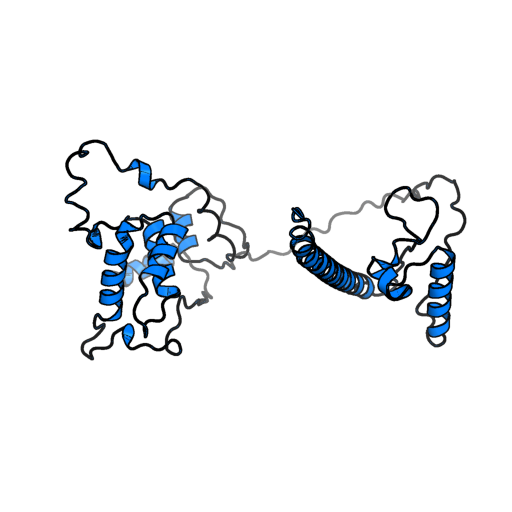.00 85.88 79 GLY A N 1
ATOM 619 C CA . GLY A 1 79 ? 38.162 -10.638 -10.711 1.00 85.88 79 GLY A CA 1
ATOM 620 C C . GLY A 1 79 ? 38.358 -9.593 -11.802 1.00 85.88 79 GLY A C 1
ATOM 621 O O . GLY A 1 79 ? 37.601 -8.623 -11.916 1.00 85.88 79 GLY A O 1
ATOM 622 N N . ASP A 1 80 ? 39.414 -9.771 -12.582 1.00 87.38 80 ASP A N 1
ATOM 623 C CA . ASP A 1 80 ? 39.741 -8.958 -13.749 1.00 87.38 80 ASP A CA 1
ATOM 624 C C . ASP A 1 80 ? 38.991 -9.436 -15.010 1.00 87.38 80 ASP A C 1
ATOM 626 O O . ASP A 1 80 ? 38.022 -10.199 -14.941 1.00 87.38 80 ASP A O 1
ATOM 630 N N . ALA A 1 81 ? 39.386 -8.907 -16.170 1.00 86.19 81 ALA A N 1
ATOM 631 C CA . ALA A 1 81 ? 38.784 -9.257 -17.452 1.00 86.19 81 ALA A CA 1
ATOM 632 C C . ALA A 1 81 ? 39.014 -10.730 -17.824 1.00 86.19 81 ALA A C 1
ATOM 634 O O . ALA A 1 81 ? 38.104 -11.364 -18.360 1.00 86.19 81 ALA A O 1
ATOM 635 N N . ASP A 1 82 ? 40.190 -11.270 -17.501 1.00 88.50 82 ASP A N 1
ATOM 636 C CA . ASP A 1 82 ? 40.559 -12.651 -17.808 1.00 88.50 82 ASP A CA 1
ATOM 637 C C . ASP A 1 82 ? 39.745 -13.621 -16.947 1.00 88.50 82 ASP A C 1
ATOM 639 O O . ASP A 1 82 ? 39.167 -14.577 -17.467 1.00 88.50 82 ASP A O 1
ATOM 643 N N . TYR A 1 83 ? 39.573 -13.311 -15.657 1.00 89.75 83 TYR A N 1
ATOM 644 C CA . TYR A 1 83 ? 38.704 -14.087 -14.772 1.00 89.75 83 TYR A CA 1
ATOM 645 C C . TYR A 1 83 ? 37.243 -14.090 -15.240 1.00 89.75 83 TYR A C 1
ATOM 647 O O . TYR A 1 83 ? 36.573 -15.121 -15.208 1.00 89.75 83 TYR A O 1
ATOM 655 N N . LEU A 1 84 ? 36.723 -12.949 -15.708 1.00 89.56 84 LEU A N 1
ATOM 656 C CA . LEU A 1 84 ? 35.375 -12.893 -16.281 1.00 89.56 84 LEU A CA 1
ATOM 657 C C . LEU A 1 84 ? 35.248 -13.788 -17.523 1.00 89.56 84 LEU A C 1
ATOM 659 O O . LEU A 1 84 ? 34.251 -14.499 -17.657 1.00 89.56 84 LEU A O 1
ATOM 663 N N . ALA A 1 85 ? 36.239 -13.756 -18.416 1.00 88.75 85 ALA A N 1
ATOM 664 C CA . ALA A 1 85 ? 36.252 -14.597 -19.608 1.00 88.75 85 ALA A CA 1
ATOM 665 C C . ALA A 1 85 ? 36.283 -16.092 -19.246 1.00 88.75 85 ALA A C 1
ATOM 667 O O . ALA A 1 85 ? 35.548 -16.879 -19.842 1.00 88.75 85 ALA A O 1
ATOM 668 N N . GLU A 1 86 ? 37.058 -16.470 -18.227 1.00 90.38 86 GLU A N 1
ATOM 669 C CA . GLU A 1 86 ? 37.099 -17.837 -17.702 1.00 90.38 86 GLU A CA 1
ATOM 670 C C . GLU A 1 86 ? 35.736 -18.279 -17.148 1.00 90.38 86 GLU A C 1
ATOM 672 O O . GLU A 1 86 ? 35.242 -19.344 -17.516 1.00 90.38 86 GLU A O 1
ATOM 677 N N . GLN A 1 87 ? 35.076 -17.456 -16.324 1.00 90.38 87 GLN A N 1
ATOM 678 C CA . GLN A 1 87 ? 33.754 -17.799 -15.779 1.00 90.38 87 GLN A CA 1
ATOM 679 C C . GLN A 1 87 ? 32.688 -17.949 -16.875 1.00 90.38 87 GLN A C 1
ATOM 681 O O . GLN A 1 87 ? 31.834 -18.834 -16.791 1.00 90.38 87 GLN A O 1
ATOM 686 N N . LEU A 1 88 ? 32.748 -17.130 -17.930 1.00 89.19 88 LEU A N 1
ATOM 687 C CA . LEU A 1 88 ? 31.863 -17.266 -19.091 1.00 89.19 88 LEU A CA 1
ATOM 688 C C . LEU A 1 88 ? 32.146 -18.551 -19.884 1.00 89.19 88 LEU A C 1
ATOM 690 O O . LEU A 1 88 ? 31.207 -19.213 -20.326 1.00 89.19 88 LEU A O 1
ATOM 694 N N . ALA A 1 89 ? 33.416 -18.939 -20.028 1.00 87.69 89 ALA A N 1
ATOM 695 C CA . ALA A 1 89 ? 33.791 -20.202 -20.661 1.00 87.69 89 ALA A CA 1
ATOM 696 C C . ALA A 1 89 ? 33.321 -21.418 -19.846 1.00 87.69 89 ALA A C 1
ATOM 698 O O . ALA A 1 89 ? 32.816 -22.382 -20.422 1.00 87.69 89 ALA A O 1
ATOM 699 N N . ILE A 1 90 ? 33.424 -21.355 -18.513 1.00 88.00 90 ILE A N 1
ATOM 700 C CA . ILE A 1 90 ? 32.889 -22.384 -17.613 1.00 88.00 90 ILE A CA 1
ATOM 701 C C . ILE A 1 90 ? 31.378 -22.503 -17.790 1.00 88.00 90 ILE A C 1
ATOM 703 O O . ILE A 1 90 ? 30.891 -23.620 -17.933 1.00 88.00 90 ILE A O 1
ATOM 707 N N . LEU A 1 91 ? 30.653 -21.378 -17.832 1.00 86.12 91 LEU A N 1
ATOM 708 C CA . LEU A 1 91 ? 29.201 -21.370 -18.017 1.00 86.12 91 LEU A CA 1
ATOM 709 C C . LEU A 1 91 ? 28.802 -22.115 -19.296 1.00 86.12 91 LEU A C 1
ATOM 711 O O . LEU A 1 91 ? 27.961 -23.011 -19.220 1.00 86.12 91 LEU A O 1
ATOM 715 N N . MET A 1 92 ? 29.463 -21.819 -20.422 1.00 84.00 92 MET A N 1
ATOM 716 C CA . MET A 1 92 ? 29.243 -22.535 -21.686 1.00 84.00 92 MET A CA 1
ATOM 717 C C . MET A 1 92 ? 29.549 -24.033 -21.566 1.00 84.00 92 MET A C 1
ATOM 719 O O . MET A 1 92 ? 28.783 -24.859 -22.046 1.00 84.00 92 MET A O 1
ATOM 723 N N . ALA A 1 93 ? 30.639 -24.407 -20.889 1.00 81.56 93 ALA A N 1
ATOM 724 C CA . ALA A 1 93 ? 31.009 -25.812 -20.713 1.00 81.56 93 ALA A CA 1
ATOM 725 C C . ALA A 1 93 ? 30.033 -26.587 -19.805 1.00 81.56 93 ALA A C 1
ATOM 727 O O . ALA A 1 93 ? 29.839 -27.791 -19.982 1.00 81.56 93 ALA A O 1
ATOM 728 N N . THR A 1 94 ? 29.404 -25.931 -18.827 1.00 76.94 94 THR A N 1
ATOM 729 C CA . THR A 1 94 ? 28.331 -26.549 -18.028 1.00 76.94 94 THR A CA 1
ATOM 730 C C . THR A 1 94 ? 27.040 -26.758 -18.817 1.00 76.94 94 THR A C 1
ATOM 732 O O . THR A 1 94 ? 26.291 -27.674 -18.480 1.00 76.94 94 THR A O 1
ATOM 735 N N . ASP A 1 95 ? 26.806 -25.979 -19.875 1.00 70.06 95 ASP A N 1
ATOM 736 C CA . ASP A 1 95 ? 25.603 -26.045 -20.717 1.00 70.06 95 ASP A CA 1
ATOM 737 C C . ASP A 1 95 ? 25.712 -27.070 -21.864 1.00 70.06 95 ASP A C 1
ATOM 739 O O . ASP A 1 95 ? 24.895 -27.091 -22.770 1.00 70.06 95 ASP A O 1
ATOM 743 N N . ASN A 1 96 ? 26.682 -27.996 -21.814 1.00 58.12 96 ASN A N 1
ATOM 744 C CA . ASN A 1 96 ? 26.962 -29.018 -22.844 1.00 58.12 96 ASN A CA 1
ATOM 745 C C . ASN A 1 96 ? 25.780 -29.958 -23.226 1.00 58.12 96 ASN A C 1
ATOM 747 O O . ASN A 1 96 ? 25.980 -30.922 -23.968 1.00 58.12 96 ASN A O 1
ATOM 751 N N . LYS A 1 97 ? 24.565 -29.743 -22.706 1.00 59.00 97 LYS A N 1
ATOM 752 C CA . LYS A 1 97 ? 23.336 -30.473 -23.064 1.00 59.00 97 LYS A CA 1
ATOM 753 C C . LYS A 1 97 ? 22.269 -29.608 -23.752 1.00 59.00 97 LYS A C 1
ATOM 755 O O . LYS A 1 97 ? 21.302 -30.187 -24.246 1.00 59.00 97 LYS A O 1
ATOM 760 N N . SER A 1 98 ? 22.442 -28.290 -23.819 1.00 59.34 98 SER A N 1
ATOM 761 C CA . SER A 1 98 ? 21.468 -27.336 -24.359 1.00 59.34 98 SER A CA 1
ATOM 762 C C . SER A 1 98 ? 22.207 -26.231 -25.118 1.00 59.34 98 SER A C 1
ATOM 764 O O . SER A 1 98 ? 23.046 -25.551 -24.550 1.00 59.34 98 SER A O 1
ATOM 766 N N . ASP A 1 99 ? 21.885 -26.009 -26.396 1.00 69.94 99 ASP A N 1
ATOM 767 C CA . ASP A 1 99 ? 22.370 -24.852 -27.180 1.00 69.94 99 ASP A CA 1
ATOM 768 C C . ASP A 1 99 ? 21.667 -23.537 -26.746 1.00 69.94 99 ASP A C 1
ATOM 770 O O . ASP A 1 99 ? 21.395 -22.649 -27.558 1.00 69.94 99 ASP A O 1
ATOM 774 N N . ASP A 1 100 ? 21.319 -23.411 -25.461 1.00 81.50 100 ASP A N 1
ATOM 775 C CA . ASP A 1 100 ? 20.454 -22.347 -24.947 1.00 81.50 100 ASP A CA 1
ATOM 776 C C . ASP A 1 100 ? 21.247 -21.063 -24.652 1.00 81.50 100 ASP A C 1
ATOM 778 O O . ASP A 1 100 ? 20.699 -19.958 -24.753 1.00 81.50 100 ASP A O 1
ATOM 782 N N . ILE A 1 101 ? 22.541 -21.180 -24.317 1.00 85.38 101 ILE A N 1
ATOM 783 C CA . ILE A 1 101 ? 23.403 -20.040 -23.985 1.00 85.38 101 ILE A CA 1
ATOM 784 C C . ILE A 1 101 ? 24.630 -19.976 -24.903 1.00 85.38 101 ILE A C 1
ATOM 786 O O . ILE A 1 101 ? 25.541 -20.796 -24.836 1.00 85.38 101 ILE A O 1
ATOM 790 N N . ALA A 1 102 ? 24.709 -18.909 -25.703 1.00 86.62 102 ALA A N 1
ATOM 791 C CA . ALA A 1 102 ? 25.870 -18.593 -26.532 1.00 86.62 102 ALA A CA 1
ATOM 792 C C . ALA A 1 102 ? 26.600 -17.343 -26.016 1.00 86.62 102 ALA A C 1
ATOM 794 O O . ALA A 1 102 ? 25.988 -16.290 -25.821 1.00 86.62 102 ALA A O 1
ATOM 795 N N . VAL A 1 103 ? 27.923 -17.432 -25.846 1.00 85.62 103 VAL A N 1
ATOM 796 C CA . VAL A 1 103 ? 28.774 -16.277 -25.523 1.00 85.62 103 VAL A CA 1
ATOM 797 C C . VAL A 1 103 ? 29.573 -15.879 -26.757 1.00 85.62 103 VAL A C 1
ATOM 799 O O . VAL A 1 103 ? 30.392 -16.642 -27.264 1.00 85.62 103 VAL A O 1
ATOM 802 N N . SER A 1 104 ? 29.364 -14.651 -27.226 1.00 85.00 104 SER A N 1
ATOM 803 C CA . SER A 1 104 ? 30.132 -14.059 -28.321 1.00 85.00 104 SER A CA 1
ATOM 804 C C . SER A 1 104 ? 30.917 -12.852 -27.826 1.00 85.00 104 SER A C 1
ATOM 806 O O . SER A 1 104 ? 30.341 -11.931 -27.243 1.00 85.00 104 SER A O 1
ATOM 808 N N . VAL A 1 105 ? 32.217 -12.812 -28.114 1.00 83.00 105 VAL A N 1
ATOM 809 C CA . VAL A 1 105 ? 33.009 -11.596 -27.915 1.00 83.00 105 VAL A CA 1
ATOM 810 C C . VAL A 1 105 ? 32.601 -10.582 -28.978 1.00 83.00 105 VAL A C 1
ATOM 812 O O . VAL A 1 105 ? 32.543 -10.903 -30.165 1.00 83.00 105 VAL A O 1
ATOM 815 N N . VAL A 1 106 ? 32.312 -9.352 -28.556 1.00 79.56 106 VAL A N 1
ATOM 816 C CA . VAL A 1 106 ? 32.018 -8.259 -29.486 1.00 79.56 106 VAL A CA 1
ATOM 817 C C . VAL A 1 106 ? 33.277 -7.998 -30.314 1.00 79.56 106 VAL A C 1
ATOM 819 O O . VAL A 1 106 ? 34.309 -7.601 -29.771 1.00 79.56 106 VAL A O 1
ATOM 822 N N . ALA A 1 107 ? 33.203 -8.258 -31.621 1.00 74.31 107 ALA A N 1
ATOM 823 C CA . ALA A 1 107 ? 34.289 -7.969 -32.552 1.00 74.31 107 ALA A CA 1
ATOM 824 C C . ALA A 1 107 ? 34.639 -6.470 -32.535 1.00 74.31 107 ALA A C 1
ATOM 826 O O . ALA A 1 107 ? 33.838 -5.637 -32.105 1.00 74.31 107 ALA A O 1
ATOM 827 N N . ALA A 1 108 ? 35.839 -6.122 -33.014 1.00 73.25 108 ALA A N 1
ATOM 828 C CA . ALA A 1 108 ? 36.263 -4.730 -33.129 1.00 73.25 108 ALA A CA 1
ATOM 829 C C . ALA A 1 108 ? 35.161 -3.904 -33.811 1.00 73.25 108 ALA A C 1
ATOM 831 O O . ALA A 1 108 ? 34.732 -4.247 -34.913 1.00 73.25 108 ALA A O 1
ATOM 832 N N . LEU A 1 109 ? 34.687 -2.850 -33.133 1.00 69.00 109 LEU A N 1
ATOM 833 C CA . LEU A 1 109 ? 33.633 -2.002 -33.675 1.00 69.00 109 LEU A CA 1
ATOM 834 C C . LEU A 1 109 ? 34.100 -1.448 -35.018 1.00 69.00 109 LEU A C 1
ATOM 836 O O . LEU A 1 109 ? 35.132 -0.772 -35.094 1.00 69.00 109 LEU A O 1
ATOM 840 N N . ASP A 1 110 ? 33.322 -1.720 -36.061 1.00 69.81 110 ASP A N 1
ATOM 841 C CA . ASP A 1 110 ? 33.483 -1.018 -37.318 1.00 69.81 110 ASP A CA 1
ATOM 842 C C . ASP A 1 110 ? 33.254 0.475 -37.042 1.00 69.81 110 ASP A C 1
ATOM 844 O O . ASP A 1 110 ? 32.248 0.874 -36.452 1.00 69.81 110 ASP A O 1
ATOM 848 N N . LYS A 1 111 ? 34.228 1.313 -37.405 1.00 72.44 111 LYS A N 1
ATOM 849 C CA . LYS A 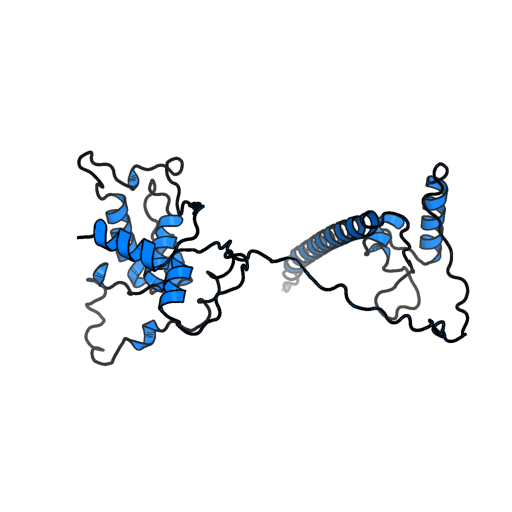1 111 ? 34.149 2.772 -37.212 1.00 72.44 111 LYS A CA 1
ATOM 850 C C . LYS A 1 111 ? 33.187 3.421 -38.206 1.00 72.44 111 LYS A C 1
ATOM 852 O O . LYS A 1 111 ? 33.045 4.646 -38.210 1.00 72.44 111 LYS A O 1
ATOM 857 N N . GLN A 1 112 ? 32.560 2.626 -39.070 1.00 74.69 112 GLN A N 1
ATOM 858 C CA . GLN A 1 112 ? 31.484 3.084 -39.924 1.00 74.69 112 GLN A CA 1
ATOM 859 C C . GLN A 1 112 ? 30.334 3.628 -39.079 1.00 74.69 112 GLN A C 1
ATOM 861 O O . GLN A 1 112 ? 29.739 2.949 -38.245 1.00 74.69 112 GLN A O 1
ATOM 866 N N . ILE A 1 113 ? 30.024 4.899 -39.313 1.00 76.12 113 ILE A N 1
ATOM 867 C CA . ILE A 1 113 ? 28.879 5.563 -38.708 1.00 76.12 113 ILE A CA 1
ATOM 868 C C . ILE A 1 113 ? 27.625 4.815 -39.160 1.00 76.12 113 ILE A C 1
ATOM 870 O O . ILE A 1 113 ? 27.380 4.697 -40.362 1.00 76.12 113 ILE A O 1
ATOM 874 N N . TRP A 1 114 ? 26.839 4.323 -38.200 1.00 80.69 114 TRP A N 1
ATOM 875 C CA . TRP A 1 114 ? 25.569 3.665 -38.484 1.00 80.69 114 TRP A CA 1
ATOM 876 C C . TRP A 1 114 ? 24.688 4.598 -39.316 1.00 80.69 114 TRP A C 1
ATOM 878 O O . TRP A 1 114 ? 24.353 5.704 -38.887 1.00 80.69 114 TRP A O 1
ATOM 888 N N . GLN A 1 115 ? 24.325 4.153 -40.517 1.00 78.25 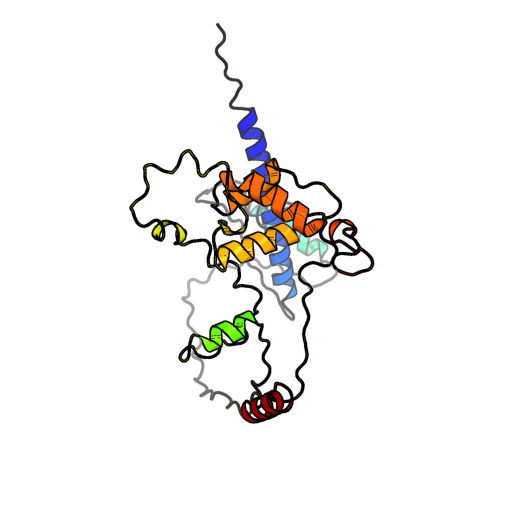115 GLN A N 1
ATOM 889 C CA . GLN A 1 115 ? 23.344 4.840 -41.341 1.00 78.25 115 GLN A CA 1
ATOM 890 C C . GLN A 1 115 ? 22.009 4.110 -41.208 1.00 78.25 115 GLN A C 1
ATOM 892 O O . GLN A 1 115 ? 21.961 2.901 -41.454 1.00 78.25 115 GLN A O 1
ATOM 897 N N . PRO A 1 116 ? 20.919 4.807 -40.843 1.00 76.75 116 PRO A N 1
ATOM 898 C CA . PRO A 1 116 ? 19.605 4.190 -40.826 1.00 76.75 116 PRO A CA 1
ATOM 899 C C . PRO A 1 116 ? 19.294 3.647 -42.219 1.00 76.75 116 PRO A C 1
ATOM 901 O O . PRO A 1 116 ? 19.397 4.375 -43.212 1.00 76.75 116 PRO A O 1
ATOM 904 N N . GLN A 1 117 ? 18.881 2.379 -42.303 1.00 76.00 117 GLN A N 1
ATOM 905 C CA . GLN A 1 117 ? 18.278 1.870 -43.530 1.00 76.00 117 GLN A CA 1
ATOM 906 C C . GLN A 1 117 ? 17.120 2.800 -43.894 1.00 76.00 117 GLN A C 1
ATOM 908 O O . GLN A 1 117 ? 16.239 3.060 -43.071 1.00 76.00 117 GLN A O 1
ATOM 913 N N . LYS A 1 118 ? 17.137 3.331 -45.123 1.00 68.25 118 LYS A N 1
ATOM 914 C CA . LYS A 1 118 ? 16.021 4.102 -45.674 1.00 68.25 118 LYS A CA 1
ATOM 915 C C . LYS A 1 118 ? 14.811 3.178 -45.745 1.00 68.25 118 LYS A C 1
ATOM 9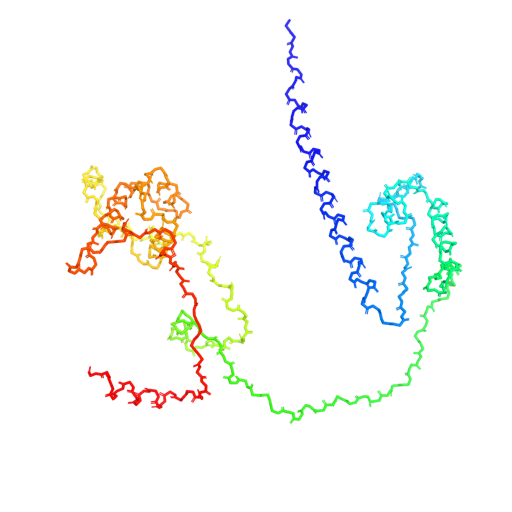17 O O . LYS A 1 118 ? 14.628 2.462 -46.725 1.00 68.25 118 LYS A O 1
ATOM 922 N N . SER A 1 119 ? 13.999 3.180 -44.695 1.00 67.75 119 SER A N 1
ATOM 923 C CA . SER A 1 119 ? 12.698 2.543 -44.730 1.00 67.75 119 SER A CA 1
ATOM 924 C C . SER A 1 119 ? 11.843 3.303 -45.737 1.00 67.75 119 SER A C 1
ATOM 926 O O . SER A 1 119 ? 11.706 4.530 -45.694 1.00 67.75 119 SER A O 1
ATOM 928 N N . THR A 1 120 ? 11.284 2.576 -46.696 1.00 68.31 120 THR A N 1
ATOM 929 C CA . THR A 1 120 ? 10.169 3.079 -47.491 1.00 68.31 120 THR A CA 1
ATOM 930 C C . THR A 1 120 ? 9.073 3.477 -46.510 1.00 68.31 120 THR A C 1
ATOM 932 O O . THR A 1 120 ? 8.584 2.627 -45.767 1.00 68.31 120 THR A O 1
ATOM 935 N N . LYS A 1 121 ? 8.728 4.771 -46.461 1.00 66.25 121 LYS A N 1
ATOM 936 C CA . LYS A 1 121 ? 7.628 5.290 -45.639 1.00 66.25 121 LYS A CA 1
ATOM 937 C C . LYS A 1 121 ? 6.337 4.585 -46.050 1.00 66.25 121 LYS A C 1
ATOM 939 O O . LYS A 1 121 ? 5.681 4.991 -47.004 1.00 66.25 121 LYS A O 1
ATOM 944 N N . ILE A 1 122 ? 5.974 3.533 -45.329 1.00 76.12 122 ILE A N 1
ATOM 945 C CA . ILE A 1 122 ? 4.627 2.982 -45.386 1.00 76.12 122 ILE A CA 1
ATOM 946 C C . ILE A 1 122 ? 3.741 4.010 -44.683 1.00 76.12 122 ILE A C 1
ATOM 948 O O . ILE A 1 122 ? 3.992 4.372 -43.532 1.00 76.12 122 ILE A O 1
ATOM 952 N N . LEU A 1 123 ? 2.736 4.523 -45.391 1.00 78.81 123 LEU A N 1
ATOM 953 C CA . LEU A 1 123 ? 1.687 5.347 -44.800 1.00 78.81 123 LEU A CA 1
ATOM 954 C C . LEU A 1 123 ? 0.851 4.453 -43.880 1.00 78.81 123 LEU A C 1
ATOM 956 O O . LEU A 1 123 ? -0.069 3.768 -44.315 1.00 78.81 123 LEU A O 1
ATOM 960 N N . LEU A 1 124 ? 1.227 4.418 -42.606 1.00 80.19 124 LEU A N 1
ATOM 961 C CA . LEU A 1 124 ? 0.461 3.752 -41.564 1.00 80.19 124 LEU A CA 1
ATOM 962 C C . LEU A 1 124 ? -0.706 4.659 -41.170 1.00 80.19 124 LEU A C 1
ATOM 964 O O . LEU A 1 124 ? -0.509 5.833 -40.857 1.00 80.19 124 LEU A O 1
ATOM 968 N N . ALA A 1 125 ? -1.916 4.109 -41.163 1.00 83.88 125 ALA A N 1
ATOM 969 C CA . ALA A 1 125 ? -3.082 4.756 -40.580 1.00 83.88 125 ALA A CA 1
ATOM 970 C C . ALA A 1 125 ? -3.368 4.137 -39.208 1.00 83.88 125 ALA A C 1
ATOM 972 O O . ALA A 1 125 ? -3.296 2.918 -39.036 1.00 83.88 125 ALA A O 1
ATOM 973 N N . ALA A 1 126 ? -3.699 4.975 -38.226 1.00 83.56 126 ALA A N 1
ATOM 974 C CA . ALA A 1 126 ? -4.149 4.493 -36.928 1.00 83.56 126 ALA A CA 1
ATOM 975 C C . ALA A 1 126 ? -5.485 3.754 -37.091 1.00 83.56 126 ALA A C 1
ATOM 977 O O . ALA A 1 126 ? -6.403 4.242 -37.752 1.00 83.56 126 ALA A O 1
ATOM 978 N N . LYS A 1 127 ? -5.610 2.576 -36.472 1.00 84.00 127 LYS A N 1
ATOM 979 C CA . LYS A 1 127 ? -6.884 1.856 -36.423 1.00 84.00 127 LYS A CA 1
ATOM 980 C C . LYS A 1 127 ? -7.881 2.689 -35.616 1.00 84.00 127 LYS A C 1
ATOM 982 O O . LYS A 1 127 ? -7.602 3.052 -34.476 1.00 84.00 127 LYS A O 1
ATOM 987 N N . THR A 1 128 ? -9.038 2.990 -36.197 1.00 85.44 128 THR A N 1
ATOM 988 C CA . THR A 1 128 ? -10.086 3.753 -35.514 1.00 85.44 128 THR A CA 1
ATOM 989 C C . THR A 1 128 ? -10.730 2.901 -34.429 1.00 85.44 128 THR A C 1
ATOM 991 O O . THR A 1 128 ? -11.181 1.782 -34.685 1.00 85.44 128 THR A O 1
ATOM 994 N N . PHE A 1 129 ? -10.773 3.430 -33.211 1.00 86.94 129 PHE A N 1
ATOM 995 C CA . PHE A 1 129 ? -11.415 2.778 -32.080 1.00 86.94 129 PHE A CA 1
ATOM 996 C C . PHE A 1 129 ? -12.942 2.860 -32.231 1.00 86.94 129 PHE A C 1
ATOM 998 O O . PHE A 1 129 ? -13.515 3.940 -32.148 1.00 86.94 129 PHE A O 1
ATOM 1005 N N . THR A 1 130 ? -13.599 1.727 -32.492 1.00 88.69 130 THR A N 1
ATOM 1006 C CA . THR A 1 130 ? -15.052 1.646 -32.750 1.00 88.69 130 THR A CA 1
ATOM 1007 C C . THR A 1 130 ? -15.873 1.181 -31.547 1.00 88.69 130 THR A C 1
ATOM 1009 O O . THR A 1 130 ? -17.098 1.118 -31.620 1.00 88.69 130 THR A O 1
ATOM 1012 N N . ARG A 1 131 ? -15.227 0.822 -30.435 1.00 84.44 131 ARG A N 1
ATOM 1013 C CA . ARG A 1 131 ? -15.914 0.315 -29.244 1.00 84.44 131 ARG A CA 1
ATOM 1014 C C . ARG A 1 131 ? -16.459 1.474 -28.408 1.00 84.44 131 ARG A C 1
ATOM 1016 O O . ARG A 1 131 ? -15.761 2.453 -28.175 1.00 84.44 131 ARG A O 1
ATOM 1023 N N . GLN A 1 132 ? -17.670 1.324 -27.877 1.00 80.50 132 GLN A N 1
ATOM 1024 C CA . GLN A 1 132 ? -18.147 2.167 -26.781 1.00 80.50 132 GLN A CA 1
ATOM 1025 C C . GLN A 1 132 ? -17.599 1.632 -25.454 1.00 80.50 132 GLN A C 1
ATOM 1027 O O . GLN A 1 132 ? -17.836 0.476 -25.092 1.00 80.50 132 GLN A O 1
ATOM 1032 N N . ILE A 1 133 ? -16.828 2.455 -24.745 1.00 80.19 133 ILE A N 1
ATOM 1033 C CA . ILE A 1 133 ? -16.376 2.150 -23.385 1.00 80.19 133 ILE A CA 1
ATOM 1034 C C . ILE A 1 133 ? -17.514 2.543 -22.446 1.00 80.19 133 ILE A C 1
ATOM 1036 O O . ILE A 1 133 ? -17.901 3.707 -22.392 1.00 80.19 133 ILE A O 1
ATOM 1040 N N . GLN A 1 134 ? -18.071 1.568 -21.732 1.00 71.69 134 GLN A N 1
ATOM 1041 C CA . GLN A 1 134 ? -19.003 1.846 -20.646 1.00 71.69 134 GLN A CA 1
ATOM 1042 C C . GLN A 1 134 ? -18.195 2.298 -19.425 1.00 71.69 134 GLN A C 1
ATOM 1044 O O . GLN A 1 134 ? -17.481 1.497 -18.830 1.00 71.69 134 GLN A O 1
ATOM 1049 N N . ASP A 1 135 ? -18.316 3.575 -19.067 1.00 70.50 135 ASP A N 1
ATOM 1050 C CA . ASP A 1 135 ? -17.567 4.216 -17.971 1.00 70.50 135 ASP A CA 1
ATOM 1051 C C . ASP A 1 135 ? -18.441 4.443 -16.720 1.00 70.50 135 ASP A C 1
ATOM 1053 O O . ASP A 1 135 ? -18.273 5.387 -15.951 1.00 70.50 135 ASP A O 1
ATOM 1057 N N . HIS A 1 136 ? -19.463 3.599 -16.553 1.00 73.50 136 HIS A N 1
ATOM 1058 C CA . HIS A 1 136 ? -20.482 3.754 -15.509 1.00 73.50 136 HIS A CA 1
ATOM 1059 C C . HIS A 1 136 ? -20.124 3.034 -14.203 1.00 73.50 136 HIS A C 1
ATOM 1061 O O . HIS A 1 136 ? -20.863 3.146 -13.229 1.00 73.50 136 HIS A O 1
ATOM 1067 N N . TRP A 1 137 ? -19.013 2.292 -14.167 1.00 75.88 137 TRP A N 1
ATOM 1068 C CA . TRP A 1 137 ? -18.536 1.669 -12.938 1.00 75.88 137 TRP A CA 1
ATOM 1069 C C . TRP A 1 137 ? -17.758 2.712 -12.132 1.00 75.88 137 TRP A C 1
ATOM 1071 O O . TRP A 1 137 ? -16.827 3.343 -12.631 1.00 75.88 137 TRP A O 1
ATOM 1081 N N . ARG A 1 138 ? -18.161 2.930 -10.882 1.00 77.88 138 ARG A N 1
ATOM 1082 C CA . ARG A 1 138 ? -17.471 3.837 -9.963 1.00 77.88 138 ARG A CA 1
ATOM 1083 C C . ARG A 1 138 ? -17.477 3.234 -8.573 1.00 77.88 138 ARG A C 1
ATOM 1085 O O . ARG A 1 138 ? -18.469 2.648 -8.151 1.00 77.88 138 ARG A O 1
ATOM 1092 N N . VAL A 1 139 ? -16.372 3.415 -7.865 1.00 81.69 139 VAL A N 1
ATOM 1093 C CA . VAL A 1 139 ? -16.291 3.179 -6.424 1.00 81.69 139 VAL A CA 1
ATOM 1094 C C . VAL A 1 139 ? -16.240 4.552 -5.774 1.00 81.69 139 VAL A C 1
ATOM 1096 O O . VAL A 1 139 ? -15.391 5.367 -6.128 1.00 81.69 139 VAL A O 1
ATOM 1099 N N . THR A 1 140 ? -17.166 4.824 -4.860 1.00 79.44 140 THR A N 1
ATOM 1100 C CA . THR A 1 140 ? -17.212 6.077 -4.102 1.00 79.44 140 THR A CA 1
ATOM 1101 C C . THR A 1 140 ? -17.250 5.767 -2.613 1.00 79.44 140 THR A C 1
ATOM 1103 O O . THR A 1 140 ? -17.825 4.761 -2.201 1.00 79.44 140 THR A O 1
ATOM 1106 N N . SER A 1 141 ? -16.621 6.618 -1.810 1.00 79.56 141 SER A N 1
ATOM 1107 C CA . SER A 1 141 ? -16.699 6.577 -0.350 1.00 79.56 141 SER A CA 1
ATOM 1108 C C . SER A 1 141 ? -17.585 7.714 0.155 1.00 79.56 141 SER A C 1
ATOM 1110 O O . SER A 1 141 ? -17.813 8.695 -0.555 1.00 79.56 141 SER A O 1
ATOM 1112 N N . TYR A 1 142 ? -18.057 7.620 1.400 1.00 75.44 142 TYR A N 1
ATOM 1113 C CA . TYR A 1 142 ? -18.840 8.691 2.025 1.00 75.44 142 TYR A CA 1
ATOM 1114 C C . TYR A 1 142 ? -18.105 10.044 1.986 1.00 75.44 142 TYR A C 1
ATOM 1116 O O . TYR A 1 142 ? -18.672 11.054 1.575 1.00 75.44 142 TYR A O 1
ATOM 1124 N N . SER A 1 143 ? -16.807 10.057 2.308 1.00 68.81 143 SER A N 1
ATOM 1125 C CA . SER A 1 143 ? -15.977 11.266 2.222 1.00 68.81 143 SER A CA 1
ATOM 1126 C C . SER A 1 143 ? -15.863 11.799 0.789 1.00 68.81 143 SER A C 1
ATOM 1128 O O . SER A 1 143 ? -15.902 13.011 0.587 1.00 68.81 143 SER A O 1
ATOM 1130 N N . GLY A 1 144 ? -15.778 10.912 -0.210 1.00 72.50 144 GLY A N 1
ATOM 1131 C CA . GLY A 1 144 ? -15.789 11.301 -1.622 1.00 72.50 144 GLY A CA 1
ATOM 1132 C C . GLY A 1 144 ? -17.102 11.973 -2.041 1.00 72.50 144 GLY A C 1
ATOM 1133 O O . GLY A 1 144 ? -17.079 12.971 -2.762 1.00 72.50 144 GLY A O 1
ATOM 1134 N N . LEU A 1 145 ? -18.242 11.490 -1.534 1.00 72.75 145 LEU A N 1
ATOM 1135 C CA . LEU A 1 145 ? -19.549 12.118 -1.761 1.00 72.75 145 LEU A CA 1
ATOM 1136 C C . LEU A 1 145 ? -19.633 13.509 -1.115 1.00 72.75 145 LEU A C 1
ATOM 1138 O O . LEU A 1 145 ? -20.076 14.457 -1.762 1.00 72.75 145 LEU A O 1
ATOM 1142 N N . GLN A 1 146 ? -19.161 13.660 0.126 1.00 72.19 146 GLN A N 1
ATOM 1143 C CA . GLN A 1 146 ? -19.184 14.947 0.828 1.00 72.19 146 GLN A CA 1
ATOM 1144 C C . GLN A 1 146 ? -18.311 16.006 0.136 1.00 72.19 146 GLN A C 1
ATOM 1146 O O . GLN A 1 146 ? -18.710 17.165 0.019 1.00 72.19 146 GLN A O 1
ATOM 1151 N N . GLN A 1 147 ? -17.137 15.621 -0.370 1.00 66.94 147 GLN A N 1
ATOM 1152 C CA . GLN A 1 147 ? -16.272 16.529 -1.129 1.00 66.94 147 GLN A CA 1
ATOM 1153 C C . GLN A 1 147 ? -16.917 16.975 -2.448 1.00 66.94 147 GLN A C 1
ATOM 1155 O O . GLN A 1 147 ? -16.808 18.148 -2.812 1.00 66.94 147 GLN A O 1
ATOM 1160 N N . ALA A 1 148 ? -17.631 16.076 -3.136 1.00 66.38 148 ALA A N 1
ATOM 1161 C CA . ALA A 1 148 ? -18.353 16.409 -4.363 1.00 66.38 148 ALA A CA 1
ATOM 1162 C C . ALA A 1 148 ? -19.481 17.434 -4.131 1.00 66.38 148 ALA A C 1
ATOM 1164 O O . ALA A 1 148 ? -19.740 18.260 -5.004 1.00 66.38 148 ALA A O 1
ATOM 1165 N N . LEU A 1 149 ? -20.110 17.444 -2.949 1.00 63.00 149 LEU A N 1
ATOM 1166 C CA . LEU A 1 149 ? -21.144 18.428 -2.592 1.00 63.00 149 LEU A CA 1
ATOM 1167 C C . LEU A 1 149 ? -20.587 19.848 -2.392 1.00 63.00 149 LEU A C 1
ATOM 1169 O O . LEU A 1 149 ? -21.291 20.825 -2.641 1.00 63.00 149 LEU A O 1
ATOM 1173 N N . HIS A 1 150 ? -19.330 19.981 -1.959 1.00 55.91 150 HIS A N 1
ATOM 1174 C CA . HIS A 1 150 ? -18.713 21.277 -1.654 1.00 55.91 150 HIS A CA 1
ATOM 1175 C C . HIS A 1 150 ? -17.922 21.897 -2.820 1.00 55.91 150 HIS A C 1
ATOM 1177 O O . HIS A 1 150 ? -17.486 23.043 -2.710 1.00 55.91 150 HIS A O 1
ATOM 1183 N N . SER A 1 151 ? -17.751 21.191 -3.945 1.00 44.59 151 SER A N 1
ATOM 1184 C CA . SER A 1 151 ? -17.049 21.713 -5.125 1.00 44.59 151 SER A CA 1
ATOM 1185 C C . SER A 1 151 ? -17.825 21.440 -6.421 1.00 44.59 151 SER A C 1
ATOM 1187 O O . SER A 1 151 ? -17.659 20.385 -7.028 1.00 44.59 151 SER A O 1
ATOM 1189 N N . PRO A 1 152 ? -18.643 22.393 -6.905 1.00 47.84 152 PRO A N 1
ATOM 1190 C CA . PRO A 1 152 ? -19.435 22.205 -8.123 1.00 47.84 152 PRO A CA 1
ATOM 1191 C C . PRO A 1 152 ? -18.618 22.244 -9.435 1.00 47.84 152 PRO A C 1
ATOM 1193 O O . PRO A 1 152 ? -19.209 22.156 -10.507 1.00 47.84 152 PRO A O 1
ATOM 1196 N N . VAL A 1 153 ? -17.282 22.397 -9.393 1.00 43.75 153 VAL A N 1
ATOM 1197 C CA . VAL A 1 153 ? -16.441 22.649 -10.593 1.00 43.75 153 VAL A CA 1
ATOM 1198 C C . VAL A 1 153 ? -15.251 21.682 -10.746 1.00 43.75 153 VAL A C 1
ATOM 1200 O O . VAL A 1 153 ? -14.484 21.790 -11.701 1.00 43.75 153 VAL A O 1
ATOM 1203 N N . ALA A 1 154 ? -15.076 20.681 -9.881 1.00 38.47 154 ALA A N 1
ATOM 1204 C CA . ALA A 1 154 ? -14.019 19.692 -10.103 1.00 38.47 154 ALA A CA 1
ATOM 1205 C C . ALA A 1 154 ? -14.480 18.624 -11.119 1.00 38.47 154 ALA A C 1
ATOM 1207 O O . ALA A 1 154 ? -15.535 18.019 -10.910 1.00 38.47 154 ALA A O 1
ATOM 1208 N N . PRO A 1 155 ? -13.725 18.341 -12.202 1.00 40.41 155 PRO A N 1
ATOM 1209 C CA . PRO A 1 155 ? -14.015 17.184 -13.034 1.00 40.41 155 PRO A CA 1
ATOM 1210 C C . PRO A 1 155 ? -13.951 15.940 -12.148 1.00 40.41 155 PRO A C 1
ATOM 1212 O O . PRO A 1 155 ? -12.938 15.682 -11.495 1.00 40.41 155 PRO A O 1
ATOM 1215 N N . VAL A 1 156 ? -15.074 15.221 -12.114 1.00 47.50 156 VAL A N 1
ATOM 1216 C CA . VAL A 1 156 ? -15.277 13.943 -11.428 1.00 47.50 156 VAL A CA 1
ATOM 1217 C C . VAL A 1 156 ? -14.026 13.090 -11.603 1.00 47.50 156 VAL A C 1
ATOM 1219 O O . VAL A 1 156 ? -13.630 12.774 -12.726 1.00 47.50 156 VAL A O 1
ATOM 1222 N N . ALA A 1 157 ? -13.367 12.796 -10.483 1.00 41.56 157 ALA A N 1
ATOM 1223 C CA . ALA A 1 157 ? -12.104 12.086 -10.461 1.00 41.56 157 ALA A CA 1
ATOM 1224 C C . ALA A 1 157 ? -12.221 10.767 -11.241 1.00 41.56 157 ALA A C 1
ATOM 1226 O O . ALA A 1 157 ? -13.134 9.971 -11.023 1.00 41.56 157 ALA A O 1
ATOM 1227 N N . GLN A 1 158 ? -11.277 10.548 -12.158 1.00 38.81 158 GLN A N 1
ATOM 1228 C CA . GLN A 1 158 ? -11.029 9.239 -12.761 1.00 38.81 158 GLN A CA 1
ATOM 1229 C C . GLN A 1 158 ? -10.837 8.190 -11.653 1.00 38.81 158 GLN A C 1
ATOM 1231 O O . GLN A 1 158 ? -10.398 8.565 -10.561 1.00 38.81 158 GLN A O 1
ATOM 1236 N N . PRO A 1 159 ? -11.097 6.894 -11.917 1.00 39.59 159 PRO A N 1
ATOM 1237 C CA . PRO A 1 159 ? -10.883 5.824 -10.952 1.00 39.59 159 PRO A CA 1
ATOM 1238 C C . PRO A 1 159 ? -9.380 5.668 -10.691 1.00 39.59 159 PRO A C 1
ATOM 1240 O O . PRO A 1 159 ? -8.690 4.853 -11.296 1.00 39.59 159 PRO A O 1
ATOM 1243 N N . ARG A 1 160 ? -8.845 6.514 -9.817 1.00 37.88 160 ARG A N 1
ATOM 1244 C CA . ARG A 1 160 ? -7.579 6.294 -9.138 1.00 37.88 160 ARG A CA 1
ATOM 1245 C C . ARG A 1 160 ? -7.925 5.671 -7.805 1.00 37.88 160 ARG A C 1
ATOM 1247 O O . ARG A 1 160 ? -8.766 6.201 -7.085 1.00 37.88 160 ARG A O 1
ATOM 1254 N N . ASP A 1 161 ? -7.273 4.549 -7.529 1.00 35.78 161 ASP A N 1
ATOM 1255 C CA . ASP A 1 161 ? -7.305 3.829 -6.265 1.00 35.78 161 ASP A CA 1
ATOM 1256 C C . ASP A 1 161 ? -7.489 4.790 -5.083 1.00 35.78 161 ASP A C 1
ATOM 1258 O O . ASP A 1 161 ? -6.609 5.594 -4.766 1.00 35.78 161 ASP A O 1
ATOM 1262 N N . VAL A 1 162 ? -8.638 4.692 -4.410 1.00 44.09 162 VAL A N 1
ATOM 1263 C CA . VAL A 1 162 ? -9.033 5.520 -3.252 1.00 44.09 162 VAL A CA 1
ATOM 1264 C C . VAL A 1 162 ? -8.177 5.203 -2.004 1.00 44.09 162 VAL A C 1
ATOM 1266 O O . VAL A 1 162 ? -8.459 5.633 -0.895 1.00 44.09 162 VAL A O 1
ATOM 1269 N N . VAL A 1 163 ? -7.055 4.497 -2.160 1.00 37.06 163 VAL A N 1
ATOM 1270 C CA . VAL A 1 163 ? -6.183 4.054 -1.059 1.00 37.06 163 VAL A CA 1
ATOM 1271 C C . VAL A 1 163 ? -5.191 5.145 -0.613 1.00 37.06 163 VAL A C 1
ATOM 1273 O O . VAL A 1 163 ? -4.439 4.957 0.339 1.00 37.06 163 VAL A O 1
ATOM 1276 N N . LYS A 1 164 ? -5.163 6.324 -1.249 1.00 32.97 164 LYS A N 1
ATOM 1277 C CA . LYS A 1 164 ? -4.221 7.399 -0.882 1.00 32.97 164 LYS A CA 1
ATOM 1278 C C . LYS A 1 164 ? -4.862 8.785 -0.874 1.00 32.97 164 LYS A C 1
ATOM 1280 O O . LYS A 1 164 ? -4.602 9.586 -1.765 1.00 32.97 164 LYS A O 1
ATOM 1285 N N . SER A 1 165 ? -5.625 9.121 0.165 1.00 35.47 165 SER A N 1
ATOM 1286 C CA . SER A 1 165 ? -5.868 10.544 0.472 1.00 35.47 165 SER A CA 1
ATOM 1287 C C . SER A 1 165 ? -5.987 10.910 1.954 1.00 35.47 165 SER A C 1
ATOM 1289 O O . SER A 1 165 ? -6.269 12.062 2.253 1.00 35.47 165 SER A O 1
ATOM 1291 N N . VAL A 1 166 ? -5.697 10.007 2.898 1.00 37.25 166 VAL A N 1
ATOM 1292 C CA . VAL A 1 166 ? -5.706 10.353 4.341 1.00 37.25 166 VAL A CA 1
ATOM 1293 C C . VAL A 1 166 ? -4.375 10.986 4.804 1.00 37.25 166 VAL A C 1
ATOM 1295 O O . VAL A 1 166 ? -4.258 11.478 5.919 1.00 37.25 166 VAL A O 1
ATOM 1298 N N . ALA A 1 167 ? -3.346 11.032 3.948 1.00 33.38 167 ALA A N 1
ATOM 1299 C CA . ALA A 1 167 ? -1.988 11.418 4.352 1.00 33.38 167 ALA A CA 1
ATOM 1300 C C . ALA A 1 167 ? -1.568 12.865 4.006 1.00 33.38 167 ALA A C 1
ATOM 1302 O O . ALA A 1 167 ? -0.419 13.226 4.255 1.00 33.38 167 ALA A O 1
ATOM 1303 N N . THR A 1 168 ? -2.436 13.707 3.431 1.00 33.09 168 THR A N 1
ATOM 1304 C CA . THR A 1 168 ? -2.019 15.019 2.875 1.00 33.09 168 THR A CA 1
ATOM 1305 C C . THR A 1 168 ? -2.692 16.229 3.530 1.00 33.09 168 THR A C 1
ATOM 1307 O O . THR A 1 168 ? -2.853 17.260 2.894 1.00 33.09 168 THR A O 1
ATOM 1310 N N . GLU A 1 169 ? -3.031 16.148 4.818 1.00 33.25 169 GLU A N 1
ATOM 1311 C CA . GLU A 1 169 ? -3.450 17.329 5.605 1.00 33.25 169 GLU A CA 1
ATOM 1312 C C . GLU A 1 169 ? -2.507 17.652 6.781 1.00 33.25 169 GLU A C 1
ATOM 1314 O O . GLU A 1 169 ? -2.689 18.643 7.480 1.00 33.25 169 GLU A O 1
ATOM 1319 N N . CYS A 1 170 ? -1.424 16.888 6.972 1.00 36.81 170 CYS A N 1
ATOM 1320 C CA . CYS A 1 170 ? -0.530 17.045 8.130 1.00 36.81 170 CYS A CA 1
ATOM 1321 C C . CYS A 1 170 ? 0.612 18.076 7.978 1.00 36.81 170 CYS A C 1
ATOM 1323 O O . CYS A 1 170 ? 1.514 18.087 8.811 1.00 36.81 170 CYS A O 1
ATOM 1325 N N . LEU A 1 171 ? 0.622 18.940 6.953 1.00 35.12 171 LEU A N 1
ATOM 1326 C CA . LEU A 1 171 ? 1.769 19.837 6.685 1.00 35.12 171 LEU A CA 1
ATOM 1327 C C . LEU A 1 171 ? 1.472 21.342 6.673 1.00 35.12 171 LEU A C 1
ATOM 1329 O O . LEU A 1 171 ? 2.375 22.138 6.419 1.00 35.12 171 LEU A O 1
ATOM 1333 N N . THR A 1 172 ? 0.265 21.769 7.034 1.00 30.80 172 THR A N 1
ATOM 1334 C CA . THR A 1 172 ? -0.011 23.186 7.312 1.00 30.80 172 THR A CA 1
ATOM 1335 C C . THR A 1 172 ? -0.214 23.385 8.804 1.00 30.80 172 THR A C 1
ATOM 1337 O O . THR A 1 172 ? -1.024 22.698 9.420 1.00 30.80 172 THR A O 1
ATOM 1340 N N . LYS A 1 173 ? 0.563 24.312 9.382 1.00 33.56 173 LYS A N 1
ATOM 1341 C CA . LYS A 1 173 ? 0.517 24.705 10.799 1.00 33.56 173 LYS A CA 1
ATOM 1342 C C . LYS A 1 173 ? -0.933 24.760 11.308 1.00 33.56 173 LYS A C 1
ATOM 1344 O O . LYS A 1 173 ? -1.764 25.356 10.622 1.00 33.56 173 LYS A O 1
ATOM 1349 N N . PRO A 1 174 ? -1.241 24.192 12.486 1.00 35.56 174 PRO A N 1
ATOM 1350 C CA . PRO A 1 174 ? -2.620 24.066 12.928 1.00 35.56 174 PRO A CA 1
ATOM 1351 C C . PRO A 1 174 ? -3.304 25.430 13.080 1.00 35.56 174 PRO A C 1
ATOM 1353 O O . PRO A 1 174 ? -2.864 26.289 13.844 1.00 35.56 174 PRO A O 1
ATOM 1356 N N . THR A 1 175 ? -4.413 25.611 12.368 1.00 33.28 175 THR A N 1
ATOM 1357 C CA . THR A 1 175 ? -5.233 26.834 12.331 1.00 33.28 175 THR A CA 1
ATOM 1358 C C . THR A 1 175 ? -6.000 27.090 13.639 1.00 33.28 175 THR A C 1
ATOM 1360 O O . THR A 1 175 ? -6.623 28.135 13.795 1.00 33.28 175 THR A O 1
ATOM 1363 N N . TRP A 1 176 ? -5.942 26.186 14.627 1.00 49.44 176 TRP A N 1
ATOM 1364 C CA . TRP A 1 176 ? -6.598 26.394 15.926 1.00 49.44 176 TRP A CA 1
ATOM 1365 C C . TRP A 1 176 ? -5.933 27.488 16.778 1.00 49.44 176 TRP A C 1
ATOM 1367 O O . TRP A 1 176 ? -6.593 28.064 17.642 1.00 49.44 176 TRP A O 1
ATOM 1377 N N . LEU A 1 177 ? -4.679 27.853 16.481 1.00 36.69 177 LEU A N 1
ATOM 1378 C CA . LEU A 1 177 ? -3.967 28.968 17.121 1.00 36.69 177 LEU A CA 1
ATOM 1379 C C . LEU A 1 177 ? -4.592 30.347 16.837 1.00 36.69 177 LEU A C 1
ATOM 1381 O O . LEU A 1 177 ? -4.316 31.295 17.564 1.00 36.69 177 LEU A O 1
ATOM 1385 N N . THR A 1 178 ? -5.441 30.483 15.813 1.00 32.50 178 THR A N 1
ATOM 1386 C CA . THR A 1 178 ? -5.999 31.785 15.397 1.00 32.50 178 THR A CA 1
ATOM 1387 C C . THR A 1 178 ? -7.325 32.134 16.089 1.00 32.50 178 THR A C 1
ATOM 1389 O O . THR A 1 178 ? -7.835 33.232 15.903 1.00 32.50 178 THR A O 1
ATOM 1392 N N . SER A 1 179 ? -7.876 31.242 16.923 1.00 33.88 179 SER A N 1
ATOM 1393 C CA . SER A 1 179 ? -9.172 31.461 17.602 1.00 33.88 179 SER A CA 1
ATOM 1394 C C . SER A 1 179 ? -9.053 31.988 19.038 1.00 33.88 179 SER A C 1
ATOM 1396 O O . SER A 1 179 ? -10.066 32.173 19.709 1.00 33.88 179 SER A O 1
ATOM 1398 N N . LEU A 1 180 ? -7.837 32.238 19.529 1.00 37.28 180 LEU A N 1
ATOM 1399 C CA . LEU A 1 180 ? -7.609 32.907 20.812 1.00 37.28 180 LEU A CA 1
ATOM 1400 C C . LEU A 1 180 ? -7.577 34.420 20.579 1.00 37.28 180 LEU A C 1
ATOM 1402 O O . LEU A 1 180 ? -6.525 35.055 20.627 1.00 37.28 180 LEU A O 1
ATOM 1406 N N . ASN A 1 181 ? -8.748 34.993 20.291 1.00 33.03 181 ASN A N 1
ATOM 1407 C CA . ASN A 1 181 ? -8.907 36.439 20.340 1.00 33.03 181 ASN A CA 1
ATOM 1408 C C . ASN A 1 181 ? -8.666 36.922 21.776 1.00 33.03 181 ASN A C 1
ATOM 1410 O O . ASN A 1 181 ? -9.207 36.394 22.749 1.00 33.03 181 ASN A O 1
ATOM 1414 N N . SER A 1 182 ? -7.791 37.918 21.847 1.00 40.97 182 SER A N 1
ATOM 1415 C CA . SER A 1 182 ? -7.392 38.727 22.990 1.00 40.97 182 SER A CA 1
ATOM 1416 C C . SER A 1 182 ? -8.574 39.145 23.864 1.00 40.97 182 SER A C 1
ATOM 1418 O O . SER A 1 182 ? -9.449 39.834 23.356 1.00 40.97 182 SER A O 1
ATOM 1420 N N . ASP A 1 183 ? -8.574 38.736 25.145 1.00 36.44 183 ASP A N 1
ATOM 1421 C CA . ASP A 1 183 ? -9.015 39.578 26.285 1.00 36.44 183 ASP A CA 1
ATOM 1422 C C . ASP A 1 183 ? -9.006 38.903 27.676 1.00 36.44 183 ASP A C 1
ATOM 1424 O O . ASP A 1 183 ? -9.682 39.349 28.598 1.00 36.44 183 ASP A O 1
ATOM 1428 N N . THR A 1 184 ? -8.226 37.845 27.929 1.00 41.22 184 THR A N 1
ATOM 1429 C CA . THR A 1 184 ? -8.207 37.237 29.283 1.00 41.22 184 THR A CA 1
ATOM 1430 C C . THR A 1 184 ? -6.842 36.695 29.712 1.00 41.22 184 THR A C 1
ATOM 1432 O O . THR A 1 184 ? -6.685 35.530 30.060 1.00 41.22 184 THR A O 1
ATOM 1435 N N . VAL A 1 185 ? -5.837 37.573 29.793 1.00 40.28 185 VAL A N 1
ATOM 1436 C CA . VAL A 1 185 ? -4.511 37.237 30.365 1.00 40.28 185 VAL A CA 1
ATOM 1437 C C . VAL A 1 185 ? -4.545 37.097 31.904 1.00 40.28 185 VAL A C 1
ATOM 1439 O O . VAL A 1 185 ? -3.610 36.577 32.498 1.00 40.28 185 VAL A O 1
ATOM 1442 N N . SER A 1 186 ? -5.655 37.447 32.569 1.00 35.84 186 SER A N 1
ATOM 1443 C CA . SER A 1 186 ? -5.784 37.367 34.039 1.00 35.84 186 SER A CA 1
ATOM 1444 C C . SER A 1 186 ? -6.576 36.161 34.580 1.00 35.84 186 SER A C 1
ATOM 1446 O O . SER A 1 186 ? -6.799 36.086 35.786 1.00 35.84 186 SER A O 1
ATOM 1448 N N . LYS A 1 187 ? -7.015 35.212 33.733 1.00 38.66 187 LYS A N 1
ATOM 1449 C CA . LYS A 1 187 ? -7.855 34.049 34.131 1.00 38.66 187 LYS A CA 1
ATOM 1450 C C . LYS A 1 187 ? -7.176 32.676 34.006 1.00 38.66 187 LYS A C 1
ATOM 1452 O O . LYS A 1 187 ? -7.788 31.656 34.313 1.00 38.66 187 LYS A O 1
ATOM 1457 N N . THR A 1 188 ? -5.923 32.627 33.568 1.00 39.41 188 THR A N 1
ATOM 1458 C CA . THR A 1 188 ? -5.249 31.394 33.125 1.00 39.41 188 THR A CA 1
ATOM 1459 C C . THR A 1 188 ? -4.839 30.444 34.253 1.00 39.41 188 THR A C 1
ATOM 1461 O O . THR A 1 188 ? -4.698 29.252 34.007 1.00 39.41 188 THR A O 1
ATOM 1464 N N . VAL A 1 189 ? -4.733 30.909 35.503 1.00 40.19 189 VAL A N 1
ATOM 1465 C CA . VAL A 1 189 ? -4.289 30.062 36.631 1.00 40.19 189 VAL A CA 1
ATOM 1466 C C . VAL A 1 189 ? -5.448 29.307 37.314 1.00 40.19 189 VAL A C 1
ATOM 1468 O O . VAL A 1 189 ? -5.214 28.291 37.957 1.00 40.19 189 VAL A O 1
ATOM 1471 N N . SER A 1 190 ? -6.712 29.718 37.128 1.00 40.03 190 SER A N 1
ATOM 1472 C CA . SER A 1 190 ? -7.883 29.008 37.697 1.00 40.03 190 SER A CA 1
ATOM 1473 C C . SER A 1 190 ? -8.582 28.035 36.742 1.00 40.03 190 SER A C 1
ATOM 1475 O O . SER A 1 190 ? -9.405 27.242 37.190 1.00 40.03 190 SER A O 1
ATOM 1477 N N . LEU A 1 191 ? -8.284 28.075 35.441 1.00 49.84 191 LEU A N 1
ATOM 1478 C CA . LEU A 1 191 ? -8.947 27.229 34.437 1.00 49.84 191 LEU A CA 1
ATOM 1479 C C . LEU A 1 191 ? -8.375 25.806 34.353 1.00 49.84 191 LEU A C 1
ATOM 1481 O O . LEU A 1 191 ? -9.091 24.902 33.936 1.00 49.84 191 LEU A O 1
ATOM 1485 N N . VAL A 1 192 ? -7.132 25.588 34.796 1.00 50.28 192 VAL A N 1
ATOM 1486 C CA . VAL A 1 192 ? -6.465 24.273 34.723 1.00 50.28 192 VAL A CA 1
ATOM 1487 C C . VAL A 1 192 ? -7.176 23.220 35.591 1.00 50.28 192 VAL A C 1
ATOM 1489 O O . VAL A 1 192 ? -7.192 22.048 35.237 1.00 50.28 192 VAL A O 1
ATOM 1492 N N . ASN A 1 193 ? -7.853 23.638 36.668 1.00 54.38 193 ASN A N 1
ATOM 1493 C CA . ASN A 1 193 ? -8.590 22.735 37.561 1.00 54.38 193 ASN A CA 1
ATOM 1494 C C . ASN A 1 193 ? -10.032 22.419 37.112 1.00 54.38 193 ASN A C 1
ATOM 1496 O O . ASN A 1 193 ? -10.693 21.636 37.784 1.00 54.38 193 ASN A O 1
ATOM 1500 N N . ASN A 1 194 ? -10.530 23.000 36.010 1.00 66.44 194 ASN A N 1
ATOM 1501 C CA . ASN A 1 194 ? -11.929 22.858 35.567 1.00 66.44 194 ASN A CA 1
ATOM 1502 C C . ASN A 1 194 ? -12.066 22.533 34.068 1.00 66.44 194 ASN A C 1
ATOM 1504 O O . ASN A 1 194 ? -13.090 22.836 33.449 1.00 66.44 194 ASN A O 1
ATOM 1508 N N . LEU A 1 195 ? -11.043 21.943 33.450 1.00 80.75 195 LEU A N 1
ATOM 1509 C CA . LEU A 1 195 ? -11.170 21.481 32.072 1.00 80.75 195 LEU A CA 1
ATOM 1510 C C . LEU A 1 195 ? -12.111 20.273 32.018 1.00 80.75 195 LEU A C 1
ATOM 1512 O O . LEU A 1 195 ? -11.935 19.289 32.729 1.00 80.75 195 LEU A O 1
ATOM 1516 N N . THR A 1 196 ? -13.119 20.362 31.157 1.00 86.38 196 THR A N 1
ATOM 1517 C CA . THR A 1 196 ? -14.088 19.290 30.893 1.00 86.38 196 THR A CA 1
ATOM 1518 C C . THR A 1 196 ? -14.030 18.894 29.418 1.00 86.38 196 THR A C 1
ATOM 1520 O O . THR A 1 196 ? -13.548 19.693 28.606 1.00 86.38 196 THR A O 1
ATOM 1523 N N . PRO A 1 197 ? -14.565 17.722 29.022 1.00 86.69 197 PRO A N 1
ATOM 1524 C CA . PRO A 1 197 ? -14.594 17.294 27.619 1.00 86.69 197 PRO A CA 1
ATOM 1525 C C . PRO A 1 197 ? -15.183 18.333 26.652 1.00 86.69 197 PRO A C 1
ATOM 1527 O O . PRO A 1 197 ? -14.754 18.443 25.508 1.00 86.69 197 PRO A O 1
ATOM 1530 N N . HIS A 1 198 ? -16.118 19.169 27.117 1.00 86.56 198 HIS A N 1
ATOM 1531 C CA . HIS A 1 198 ? -16.745 20.223 26.310 1.00 86.56 198 HIS A CA 1
ATOM 1532 C C . HIS A 1 198 ? -15.804 21.365 25.896 1.00 86.56 198 HIS A C 1
ATOM 1534 O O . HIS A 1 198 ? -16.137 22.119 24.973 1.00 86.56 198 HIS A O 1
ATOM 1540 N N . HIS A 1 199 ? -14.662 21.493 26.573 1.00 87.44 199 HIS A N 1
ATOM 1541 C CA . HIS A 1 199 ? -13.619 22.471 26.278 1.00 87.44 199 HIS A CA 1
ATOM 1542 C C . HIS A 1 199 ? -12.531 21.910 25.347 1.00 87.44 199 HIS A C 1
ATOM 1544 O O . HIS A 1 199 ? -11.656 22.669 24.928 1.00 87.44 199 HIS A O 1
ATOM 1550 N N . PHE A 1 200 ? -12.575 20.613 25.014 1.00 89.31 200 PHE A N 1
ATOM 1551 C CA . PHE A 1 200 ? -11.638 20.008 24.070 1.00 89.31 200 PHE A CA 1
ATOM 1552 C C . PHE A 1 200 ? -11.789 20.654 22.676 1.00 89.31 200 PHE A C 1
ATOM 1554 O O . PHE A 1 200 ? -12.910 21.031 22.300 1.00 89.31 200 PHE A O 1
ATOM 1561 N N . PRO A 1 201 ? -10.698 20.815 21.896 1.00 87.19 201 PRO A N 1
ATOM 1562 C CA . PRO A 1 201 ? -10.764 21.413 20.566 1.00 87.19 201 PRO A CA 1
ATOM 1563 C C . PRO A 1 201 ? -11.836 20.766 19.684 1.00 87.19 201 PRO A C 1
ATOM 1565 O O . PRO A 1 201 ? -12.059 19.559 19.727 1.00 87.19 201 PRO A O 1
ATOM 1568 N N . ARG A 1 202 ? -12.508 21.581 18.867 1.00 85.62 202 ARG A N 1
ATOM 1569 C CA . ARG A 1 202 ? -13.583 21.134 17.970 1.00 85.62 202 ARG A CA 1
ATOM 1570 C C . ARG A 1 202 ? -13.098 21.071 16.525 1.00 85.62 202 ARG A C 1
ATOM 1572 O O . ARG A 1 202 ? -12.184 21.795 16.138 1.00 85.62 202 ARG A O 1
ATOM 1579 N N . GLY A 1 203 ? -13.760 20.246 15.719 1.00 83.44 203 GLY A N 1
ATOM 1580 C CA . GLY A 1 203 ? -13.512 20.118 14.282 1.00 83.44 203 GLY A CA 1
ATOM 1581 C C . GLY A 1 203 ? -12.965 18.750 13.881 1.00 83.44 203 GLY A C 1
ATOM 1582 O O . GLY A 1 203 ? -12.698 17.899 14.729 1.00 83.44 203 GLY A O 1
ATOM 1583 N N . ALA A 1 204 ? -12.795 18.548 12.571 1.00 81.06 204 ALA A N 1
ATOM 1584 C CA . ALA A 1 204 ? -12.414 17.259 11.991 1.00 81.06 204 ALA A CA 1
ATOM 1585 C C . ALA A 1 204 ? -11.100 16.709 12.568 1.00 81.06 204 ALA A C 1
ATOM 1587 O O . ALA A 1 204 ? -11.030 15.535 12.896 1.00 81.06 204 ALA A O 1
ATOM 1588 N N . ILE A 1 205 ? -10.095 17.564 12.789 1.00 82.75 205 ILE A N 1
ATOM 1589 C CA . ILE A 1 205 ? -8.792 17.160 13.349 1.00 82.75 205 ILE A CA 1
ATOM 1590 C C . ILE A 1 205 ? -8.954 16.535 14.742 1.00 82.75 205 ILE A C 1
ATOM 1592 O O . ILE A 1 205 ? -8.378 15.486 15.023 1.00 82.75 205 ILE A O 1
ATOM 1596 N N . ALA A 1 206 ? -9.755 17.166 15.603 1.00 88.44 206 ALA A N 1
ATOM 1597 C CA . ALA A 1 206 ? -10.028 16.668 16.945 1.00 88.44 206 ALA A CA 1
ATOM 1598 C C . ALA A 1 206 ? -10.869 15.383 16.915 1.00 88.44 206 ALA A C 1
ATOM 1600 O O . ALA A 1 206 ? -10.578 14.447 17.653 1.00 88.44 206 ALA A O 1
ATOM 1601 N N . GLY A 1 207 ? -11.860 15.306 16.020 1.00 88.06 207 G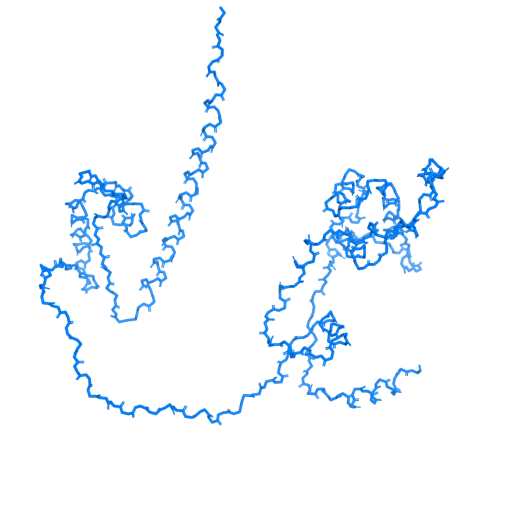LY A N 1
ATOM 1602 C CA . GLY A 1 207 ? -12.661 14.097 15.815 1.00 88.06 207 GLY A CA 1
ATOM 1603 C C . GLY A 1 207 ? -11.813 12.908 15.359 1.00 88.06 207 GLY A C 1
ATOM 1604 O O . GLY A 1 207 ? -11.822 11.865 16.006 1.00 88.06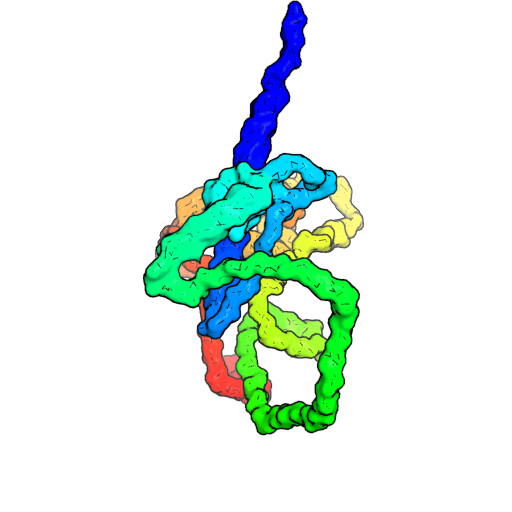 207 GLY A O 1
ATOM 1605 N N . THR A 1 208 ? -11.017 13.075 14.299 1.00 87.12 208 THR A N 1
ATOM 1606 C CA . THR A 1 208 ? -10.118 12.031 13.779 1.00 87.12 208 THR A CA 1
ATOM 1607 C C . THR A 1 208 ? -9.085 11.600 14.817 1.00 87.12 208 THR A C 1
ATOM 1609 O O . THR A 1 208 ? -8.733 10.426 14.888 1.00 87.12 208 THR A O 1
ATOM 1612 N N . PHE A 1 209 ? -8.611 12.524 15.657 1.00 92.12 209 PHE A N 1
ATOM 1613 C CA . PHE A 1 209 ? -7.742 12.174 16.776 1.00 92.12 209 PHE A CA 1
ATOM 1614 C C . PHE A 1 209 ? -8.433 11.238 17.774 1.00 92.12 209 PHE A C 1
ATOM 1616 O O . PHE A 1 209 ? -7.872 10.194 18.096 1.00 92.12 209 PHE A O 1
ATOM 1623 N N . LEU A 1 210 ? -9.650 11.568 18.218 1.00 91.88 210 LEU A N 1
ATOM 1624 C CA . LEU A 1 210 ? -10.413 10.719 19.141 1.00 91.88 210 LEU A CA 1
ATOM 1625 C C . LEU A 1 210 ? -10.740 9.348 18.528 1.00 91.88 210 LEU A C 1
ATOM 1627 O O . LEU A 1 210 ? -10.616 8.335 19.215 1.00 91.88 210 LEU A O 1
ATOM 1631 N N . HIS A 1 211 ? -11.089 9.303 17.237 1.00 90.62 211 HIS A N 1
ATOM 1632 C CA . HIS A 1 211 ? -11.263 8.042 16.510 1.00 90.62 211 HIS A CA 1
ATOM 1633 C C . HIS A 1 211 ? -9.988 7.192 16.543 1.00 90.62 211 HIS A C 1
ATOM 1635 O O . HIS A 1 211 ? -10.051 6.025 16.923 1.00 90.62 211 HIS A O 1
ATOM 1641 N N . GLY A 1 212 ? -8.831 7.794 16.253 1.00 90.31 212 GLY A N 1
ATOM 1642 C CA . GLY A 1 212 ? -7.546 7.096 16.304 1.00 90.31 212 GLY A CA 1
ATOM 1643 C C . GLY A 1 212 ? -7.168 6.598 17.706 1.00 90.31 212 GLY A C 1
ATOM 1644 O O . GLY A 1 212 ? -6.544 5.547 17.830 1.00 90.31 212 GLY A O 1
ATOM 1645 N N . LEU A 1 213 ? -7.567 7.301 18.775 1.00 92.19 213 LEU A N 1
ATOM 1646 C CA . LEU A 1 213 ? -7.378 6.801 20.143 1.00 92.19 213 LEU A CA 1
ATOM 1647 C C . LEU A 1 213 ? -8.197 5.524 20.381 1.00 92.19 213 LEU A C 1
ATOM 1649 O O . LEU A 1 213 ? -7.644 4.519 20.821 1.00 92.19 213 LEU A O 1
ATOM 1653 N N . LEU A 1 214 ? -9.495 5.540 20.066 1.00 91.38 214 LEU A N 1
ATOM 1654 C CA . LEU A 1 214 ? -10.392 4.393 20.276 1.00 91.38 214 LEU A CA 1
ATOM 1655 C C . LEU A 1 214 ? -10.040 3.183 19.399 1.00 91.38 214 LEU A C 1
ATOM 1657 O O . LEU A 1 214 ? -10.266 2.041 19.802 1.00 91.38 214 LEU A O 1
ATOM 1661 N N . GLU A 1 215 ? -9.474 3.420 18.218 1.00 90.44 215 GLU A N 1
ATOM 1662 C CA . GLU A 1 215 ? -8.975 2.365 17.337 1.00 90.44 215 GLU A CA 1
ATOM 1663 C C . GLU A 1 215 ? -7.847 1.561 18.011 1.00 90.44 215 GLU A C 1
ATOM 1665 O O . GLU A 1 215 ? -7.912 0.328 18.084 1.00 90.44 215 GLU A O 1
ATOM 1670 N N . LEU A 1 216 ? -6.855 2.266 18.570 1.00 88.25 216 LEU A N 1
ATOM 1671 C CA . LEU A 1 216 ? -5.645 1.685 19.163 1.00 88.25 216 LEU A CA 1
ATOM 1672 C C . LEU A 1 216 ? -5.858 1.094 20.564 1.00 88.25 216 LEU A C 1
ATOM 1674 O O . LEU A 1 216 ? -5.100 0.213 20.970 1.00 88.25 216 LEU A O 1
ATOM 1678 N N . LEU A 1 217 ? -6.854 1.575 21.310 1.00 89.81 217 LEU A N 1
ATOM 1679 C CA . LEU A 1 217 ? -7.085 1.156 22.693 1.00 89.81 217 LEU A CA 1
ATOM 1680 C C . LEU A 1 217 ? -7.543 -0.308 22.803 1.00 89.81 217 LEU A C 1
ATOM 1682 O O . LEU A 1 217 ? -8.449 -0.760 22.096 1.00 89.81 217 LEU A O 1
ATOM 1686 N N . ASP A 1 218 ? -6.966 -1.034 23.759 1.00 88.88 218 ASP A N 1
ATOM 1687 C CA . ASP A 1 218 ? -7.538 -2.274 24.285 1.00 88.88 218 ASP A CA 1
ATOM 1688 C C . ASP A 1 218 ? -8.540 -1.907 25.386 1.00 88.88 218 ASP A C 1
ATOM 1690 O O . ASP A 1 218 ? -8.156 -1.413 26.444 1.00 88.88 218 ASP A O 1
ATOM 1694 N N . PHE A 1 219 ? -9.832 -2.122 25.127 1.00 89.44 219 PHE A N 1
ATOM 1695 C CA . PHE A 1 219 ? -10.908 -1.722 26.039 1.00 89.44 219 PHE A CA 1
ATOM 1696 C C . PHE A 1 219 ? -10.897 -2.509 27.354 1.00 89.44 219 PHE A C 1
ATOM 1698 O O . PHE A 1 219 ? -11.512 -2.075 28.324 1.00 89.44 219 PHE A O 1
ATOM 1705 N N . SER A 1 220 ? -10.189 -3.643 27.401 1.00 84.75 220 SER A N 1
ATOM 1706 C CA . SER A 1 220 ? -10.093 -4.478 28.600 1.00 84.75 220 SER A CA 1
ATOM 1707 C C . SER A 1 220 ? -9.067 -3.980 29.627 1.00 84.75 220 SER A C 1
ATOM 1709 O O . SER A 1 220 ? -9.037 -4.480 30.754 1.00 84.75 220 SER A O 1
ATOM 1711 N N . GLN A 1 221 ? -8.229 -3.004 29.262 1.00 87.38 221 GLN A N 1
ATOM 1712 C CA . GLN A 1 221 ? -7.130 -2.507 30.090 1.00 87.38 221 GLN A CA 1
ATOM 1713 C C . GLN A 1 221 ? -7.364 -1.061 30.547 1.00 87.38 221 GLN A C 1
ATOM 1715 O O . GLN A 1 221 ? -8.019 -0.284 29.849 1.00 87.38 221 GLN A O 1
ATOM 1720 N N . PRO A 1 222 ? -6.818 -0.663 31.712 1.00 88.88 222 PRO A N 1
ATOM 1721 C CA . PRO A 1 222 ? -6.847 0.731 32.134 1.00 88.88 222 PRO A CA 1
ATOM 1722 C C . PRO A 1 222 ? -6.039 1.608 31.168 1.00 88.88 222 PRO A C 1
ATOM 1724 O O . PRO A 1 222 ? -5.000 1.201 30.648 1.00 88.88 222 PRO A O 1
ATOM 1727 N N . ILE A 1 223 ? -6.507 2.837 30.955 1.00 91.19 223 ILE A N 1
ATOM 1728 C CA . ILE A 1 223 ? -5.872 3.783 30.035 1.00 91.19 223 ILE A CA 1
ATOM 1729 C C . ILE A 1 223 ? -4.629 4.381 30.690 1.00 91.19 223 ILE A C 1
ATOM 1731 O O . ILE A 1 223 ? -4.724 5.069 31.709 1.00 91.19 223 ILE A O 1
ATOM 1735 N N . ASP A 1 224 ? -3.471 4.149 30.077 1.00 92.38 224 ASP A N 1
ATOM 1736 C CA . ASP A 1 224 ? -2.200 4.716 30.516 1.00 92.38 224 ASP A CA 1
ATOM 1737 C C . ASP A 1 224 ? -2.095 6.213 30.172 1.00 92.38 224 ASP A C 1
ATOM 1739 O O . ASP A 1 224 ? -2.262 6.639 29.024 1.00 92.38 224 ASP A O 1
ATOM 1743 N N . LEU A 1 225 ? -1.798 7.014 31.195 1.00 91.12 225 LEU A N 1
ATOM 1744 C CA . LEU A 1 225 ? -1.655 8.463 31.095 1.00 91.12 225 LEU A CA 1
ATOM 1745 C C . LEU A 1 225 ? -0.378 8.849 30.335 1.00 91.12 225 LEU A C 1
ATOM 1747 O O . LEU A 1 225 ? -0.384 9.844 29.601 1.00 91.12 225 LEU A O 1
ATOM 1751 N N . GLU A 1 226 ? 0.702 8.071 30.454 1.00 91.69 226 GLU A N 1
ATOM 1752 C CA . GLU A 1 226 ? 1.945 8.331 29.717 1.00 91.69 226 GLU A CA 1
ATOM 1753 C C . GLU A 1 226 ? 1.730 8.134 28.214 1.00 91.69 226 GLU A C 1
ATOM 1755 O O . GLU A 1 226 ? 2.029 9.036 27.422 1.00 91.69 226 GLU A O 1
ATOM 1760 N N . TRP A 1 227 ? 1.111 7.014 27.828 1.00 92.88 227 TRP A N 1
ATOM 1761 C CA . TRP A 1 227 ? 0.708 6.758 26.444 1.00 92.88 227 TRP A CA 1
ATOM 1762 C C . TRP A 1 227 ? -0.176 7.874 25.877 1.00 92.88 227 TRP A C 1
ATOM 1764 O O . TRP A 1 227 ? 0.066 8.362 24.771 1.00 92.88 227 TRP A O 1
ATOM 1774 N N . LEU A 1 228 ? -1.180 8.322 26.631 1.00 92.62 228 LEU A N 1
ATOM 1775 C CA . LEU A 1 228 ? -2.113 9.345 26.162 1.00 92.62 228 LEU A CA 1
ATOM 1776 C C . LEU A 1 228 ? -1.422 10.705 25.966 1.00 92.62 228 LEU A C 1
ATOM 1778 O O . LEU A 1 228 ? -1.682 11.410 24.986 1.00 92.62 228 LEU A O 1
ATOM 1782 N N . THR A 1 229 ? -0.488 11.041 26.856 1.00 92.12 229 THR A N 1
ATOM 1783 C CA . THR A 1 229 ? 0.346 12.247 26.751 1.00 92.12 229 THR A CA 1
ATOM 1784 C C . THR A 1 229 ? 1.216 12.217 25.490 1.00 92.12 229 THR A C 1
ATOM 1786 O O . THR A 1 229 ? 1.314 13.221 24.782 1.00 92.12 229 THR A O 1
ATOM 1789 N N . ASP A 1 230 ? 1.792 11.061 25.158 1.00 91.75 230 ASP A N 1
ATOM 1790 C CA . ASP A 1 230 ? 2.549 10.863 23.917 1.00 91.75 230 ASP A CA 1
ATOM 1791 C C . ASP A 1 230 ? 1.660 11.007 22.664 1.00 91.75 230 ASP A C 1
ATOM 1793 O O . ASP A 1 230 ? 2.041 11.683 21.703 1.00 91.75 230 ASP A O 1
ATOM 1797 N N . GLN A 1 231 ? 0.435 10.465 22.676 1.00 91.38 231 GLN A N 1
ATOM 1798 C CA . GLN A 1 231 ? -0.513 10.631 21.562 1.00 91.38 231 GLN A CA 1
ATOM 1799 C C . GLN A 1 231 ? -0.935 12.094 21.352 1.00 91.38 231 GLN A C 1
ATOM 1801 O O . GLN A 1 231 ? -1.005 12.556 20.207 1.00 91.38 231 GLN A O 1
ATOM 1806 N N . LEU A 1 232 ? -1.173 12.837 22.438 1.00 91.81 232 LEU A N 1
ATOM 1807 C CA . LEU A 1 232 ? -1.466 14.274 22.394 1.00 91.81 232 LEU A CA 1
ATOM 1808 C C . LEU A 1 232 ? -0.319 15.056 21.741 1.00 91.81 232 LEU A C 1
ATOM 1810 O O . LEU A 1 232 ? -0.553 15.806 20.788 1.00 91.81 232 LEU A O 1
ATOM 1814 N N . LEU A 1 233 ? 0.921 14.825 22.188 1.00 91.06 233 LEU A N 1
ATOM 1815 C CA . LEU A 1 233 ? 2.115 15.484 21.646 1.00 91.06 233 LEU A CA 1
ATOM 1816 C C . LEU A 1 233 ? 2.317 15.177 20.158 1.00 91.06 233 LEU A C 1
ATOM 1818 O O . LEU A 1 233 ? 2.558 16.093 19.368 1.00 91.06 233 LEU A O 1
ATOM 1822 N N . LYS A 1 234 ? 2.152 13.912 19.747 1.00 88.62 234 LYS A N 1
ATOM 1823 C CA . LYS A 1 234 ? 2.263 13.483 18.338 1.00 88.62 234 LYS A CA 1
ATOM 1824 C C . LYS A 1 234 ? 1.289 14.203 17.409 1.00 88.62 234 LYS A C 1
ATOM 1826 O O . LYS A 1 234 ? 1.596 14.397 16.233 1.00 88.62 234 LYS A O 1
ATOM 1831 N N . LYS A 1 235 ? 0.113 14.579 17.915 1.00 87.06 235 LYS A N 1
ATOM 1832 C CA . LYS A 1 235 ? -0.931 15.279 17.151 1.00 87.06 235 LYS A CA 1
ATOM 1833 C C . LYS A 1 235 ? -0.947 16.791 17.389 1.00 87.06 235 LYS A C 1
ATOM 1835 O O . LYS A 1 235 ? -1.750 17.488 16.773 1.00 87.06 235 LYS A O 1
ATOM 1840 N N . GLY A 1 236 ? -0.025 17.304 18.207 1.00 86.81 236 GLY A N 1
ATOM 1841 C CA . GLY A 1 236 ? 0.144 18.731 18.472 1.00 86.81 236 GLY A CA 1
ATOM 1842 C C . GLY A 1 236 ? -0.896 19.320 19.425 1.00 86.81 236 GLY A C 1
ATOM 1843 O O . GLY A 1 236 ? -1.148 20.521 19.357 1.00 86.81 236 GLY A O 1
ATOM 1844 N N . PHE A 1 237 ? -1.511 18.501 20.279 1.00 89.50 237 PHE A N 1
ATOM 1845 C CA . PHE A 1 237 ? -2.387 18.959 21.357 1.00 89.50 237 PHE A CA 1
ATOM 1846 C C . PHE A 1 237 ? -1.597 19.177 22.654 1.00 89.50 237 PHE A C 1
ATOM 1848 O O . PHE A 1 237 ? -0.563 18.553 22.884 1.00 89.50 237 PHE A O 1
ATOM 1855 N N . ASP A 1 238 ? -2.104 20.066 23.509 1.00 88.75 238 ASP A N 1
ATOM 1856 C CA . ASP A 1 238 ? -1.501 20.362 24.809 1.00 88.75 238 ASP A CA 1
ATOM 1857 C C . ASP A 1 238 ? -1.634 19.166 25.773 1.00 88.75 238 ASP A C 1
ATOM 1859 O O . ASP A 1 238 ? -2.689 18.530 25.851 1.00 88.75 238 ASP A O 1
ATOM 1863 N N . THR A 1 239 ? -0.578 18.872 26.534 1.00 89.38 239 THR A N 1
ATOM 1864 C CA . THR A 1 239 ? -0.533 17.765 27.501 1.00 89.38 239 THR A CA 1
ATOM 1865 C C . THR A 1 239 ? -1.454 17.990 28.696 1.00 89.38 239 THR A C 1
ATOM 1867 O O . THR A 1 239 ? -1.829 17.024 29.362 1.00 89.38 239 THR A O 1
ATOM 1870 N N . ILE A 1 240 ? -1.897 19.232 28.925 1.00 89.19 240 ILE A N 1
ATOM 1871 C CA . ILE A 1 240 ? -2.897 19.578 29.946 1.00 89.19 240 ILE A CA 1
ATOM 1872 C C . ILE A 1 240 ? -4.203 18.773 29.756 1.00 89.19 240 ILE A C 1
ATOM 1874 O O . ILE A 1 240 ? -4.906 18.495 30.727 1.00 89.19 240 ILE A O 1
ATOM 1878 N N . TRP A 1 241 ? -4.516 18.334 28.529 1.00 89.62 241 TRP A N 1
ATOM 1879 C CA . TRP A 1 241 ? -5.702 17.518 28.238 1.00 89.62 241 TRP A CA 1
ATOM 1880 C C . TRP A 1 241 ? -5.607 16.066 28.703 1.00 89.62 241 TRP A C 1
ATOM 1882 O O . TRP A 1 241 ? -6.633 15.390 28.747 1.00 89.62 241 TRP A O 1
ATOM 1892 N N . SER A 1 242 ? -4.415 15.583 29.051 1.00 90.25 242 SER A N 1
ATOM 1893 C CA . SER A 1 242 ? -4.180 14.173 29.361 1.00 90.25 242 SER A CA 1
ATOM 1894 C C . SER A 1 242 ? -5.106 13.601 30.454 1.00 90.25 242 SER A C 1
ATOM 1896 O O . SER A 1 242 ? -5.839 12.650 30.167 1.00 90.25 242 SER A O 1
ATOM 1898 N N . PRO A 1 243 ? -5.203 14.206 31.658 1.00 90.31 243 PRO A N 1
ATOM 1899 C CA . PRO A 1 243 ? -6.101 13.710 32.706 1.00 90.31 243 PRO A CA 1
ATOM 1900 C C . PRO A 1 243 ? -7.588 13.798 32.325 1.00 90.31 243 PRO A C 1
ATOM 1902 O O . PRO A 1 243 ? -8.371 12.917 32.671 1.00 90.31 243 PRO A O 1
ATOM 1905 N N . VAL A 1 244 ? -7.985 14.830 31.572 1.00 91.81 244 VAL A N 1
ATOM 1906 C CA . VAL A 1 244 ? -9.376 15.003 31.117 1.00 91.81 244 VAL A CA 1
ATOM 1907 C C . VAL A 1 244 ? -9.753 13.915 30.116 1.00 91.81 244 VAL A C 1
ATOM 1909 O O . VAL A 1 244 ? -10.828 13.329 30.223 1.00 91.81 244 VAL A O 1
ATOM 1912 N N . LEU A 1 245 ? -8.872 13.625 29.155 1.00 92.56 245 LEU A N 1
ATOM 1913 C CA . LEU A 1 245 ? -9.088 12.574 28.164 1.00 92.56 245 LEU A CA 1
ATOM 1914 C C . LEU A 1 245 ? -9.065 11.183 28.793 1.00 92.56 245 LEU A C 1
ATOM 1916 O O . LEU A 1 245 ? -9.879 10.351 28.408 1.00 92.56 245 LEU A O 1
ATOM 1920 N N . GLN A 1 246 ? -8.185 10.932 29.766 1.00 93.88 246 GLN A N 1
ATOM 1921 C CA . GLN A 1 246 ? -8.156 9.656 30.480 1.00 93.88 246 GLN A CA 1
ATOM 1922 C C . GLN A 1 246 ? -9.498 9.385 31.167 1.00 93.88 246 GLN A C 1
ATOM 1924 O O . GLN A 1 246 ? -10.083 8.319 30.961 1.00 93.88 246 GLN A O 1
ATOM 1929 N N . GLN A 1 247 ? -10.014 10.355 31.930 1.00 92.12 247 GLN A N 1
ATOM 1930 C CA . GLN A 1 247 ? -11.316 10.215 32.581 1.00 92.12 247 GLN A CA 1
ATOM 1931 C C . GLN A 1 247 ? -12.431 10.058 31.545 1.00 92.12 247 GLN A C 1
ATOM 1933 O O . GLN A 1 247 ? -13.233 9.137 31.640 1.00 92.12 247 GLN A O 1
ATOM 1938 N N . TRP A 1 248 ? -12.442 10.905 30.515 1.00 93.62 248 TRP A N 1
ATOM 1939 C CA . TRP A 1 248 ? -13.496 10.886 29.505 1.00 93.62 248 TRP A CA 1
ATOM 1940 C C . TRP A 1 248 ? -13.556 9.567 28.730 1.00 93.62 248 TRP A C 1
ATOM 1942 O O . TRP A 1 248 ? -14.636 9.017 28.528 1.00 93.62 248 TRP A O 1
ATOM 1952 N N . LEU A 1 249 ? -12.408 9.028 28.319 1.00 93.88 249 LEU A N 1
ATOM 1953 C CA . LEU A 1 249 ? -12.348 7.734 27.644 1.00 93.88 249 LEU A CA 1
ATOM 1954 C C . LEU A 1 249 ? -12.737 6.596 28.591 1.00 93.88 249 LEU A C 1
ATOM 1956 O O . LEU A 1 249 ? -13.448 5.689 28.174 1.00 93.88 249 LEU A O 1
ATOM 1960 N N . THR A 1 250 ? -12.341 6.664 29.864 1.00 92.94 250 THR A N 1
ATOM 1961 C CA . THR A 1 250 ? -12.775 5.692 30.880 1.00 92.94 250 THR A CA 1
ATOM 1962 C C . THR A 1 250 ? -14.300 5.702 31.021 1.00 92.94 250 THR A C 1
ATOM 1964 O O . THR A 1 250 ? -14.927 4.643 30.976 1.00 92.94 250 THR A O 1
ATOM 1967 N N . ASP A 1 251 ? -14.916 6.884 31.087 1.00 92.81 251 ASP A N 1
ATOM 1968 C CA . ASP A 1 251 ? -16.374 7.024 31.140 1.00 92.81 251 ASP A CA 1
ATOM 1969 C C . ASP A 1 251 ? -17.032 6.427 29.886 1.00 92.81 251 ASP A C 1
ATOM 1971 O O . ASP A 1 251 ? -17.984 5.654 29.999 1.00 92.81 251 ASP A O 1
ATOM 1975 N N . ILE A 1 252 ? -16.497 6.707 28.690 1.00 92.81 252 ILE A N 1
ATOM 1976 C CA . ILE A 1 252 ? -16.985 6.129 27.425 1.00 92.81 252 ILE A CA 1
ATOM 1977 C C . ILE A 1 252 ? -16.924 4.597 27.461 1.00 92.81 252 ILE A C 1
ATOM 1979 O O . ILE A 1 252 ? -17.883 3.938 27.057 1.00 92.81 252 ILE A O 1
ATOM 1983 N N . LEU A 1 253 ? -15.820 4.020 27.946 1.00 92.50 253 LEU A N 1
ATOM 1984 C CA . LEU A 1 253 ? -15.634 2.571 27.954 1.00 92.50 253 LEU A CA 1
ATOM 1985 C C . LEU A 1 253 ? -16.564 1.857 28.941 1.00 92.50 253 LEU A C 1
ATOM 1987 O O . LEU A 1 253 ? -17.028 0.751 28.653 1.00 92.50 253 LEU A O 1
ATOM 1991 N N . HIS A 1 254 ? -16.852 2.480 30.083 1.00 92.06 254 HIS A N 1
ATOM 1992 C CA . HIS A 1 254 ? -17.653 1.880 31.151 1.00 92.06 254 HIS A CA 1
ATOM 1993 C C . HIS A 1 254 ? -19.146 2.232 31.105 1.00 92.06 254 HIS A C 1
ATOM 1995 O O . HIS A 1 254 ? -19.931 1.598 31.812 1.00 92.06 254 HIS A O 1
ATOM 2001 N N . THR A 1 255 ? -19.562 3.189 30.272 1.00 93.12 255 THR A N 1
ATOM 2002 C CA . THR A 1 255 ? -20.980 3.545 30.122 1.00 93.12 255 THR A CA 1
ATOM 2003 C C . THR A 1 255 ? -21.781 2.362 29.549 1.00 93.12 255 THR A C 1
ATOM 2005 O O . THR A 1 255 ? -21.378 1.788 28.532 1.00 93.12 255 THR A O 1
ATOM 2008 N N . PRO A 1 256 ? -22.918 1.974 30.164 1.00 91.75 256 PRO A N 1
ATOM 2009 C CA . PRO A 1 256 ? -23.764 0.903 29.643 1.00 91.75 256 PRO A CA 1
ATOM 2010 C C . PRO A 1 256 ? -24.455 1.331 28.339 1.00 91.75 256 PRO A C 1
ATOM 2012 O O . PRO A 1 256 ? -25.093 2.380 28.276 1.00 91.75 256 PRO A O 1
ATOM 2015 N N . LEU A 1 257 ? -24.350 0.501 27.299 1.00 90.56 257 LEU A N 1
ATOM 2016 C CA . LEU A 1 257 ? -24.923 0.736 25.968 1.00 90.56 257 LEU A CA 1
ATOM 2017 C C . LEU A 1 257 ? -26.390 0.302 25.861 1.00 90.56 257 LEU A C 1
ATOM 2019 O O . LEU A 1 257 ? -27.099 0.727 24.952 1.00 90.56 257 LEU A O 1
ATOM 2023 N N . ASN A 1 258 ? -26.841 -0.580 26.752 1.00 88.88 258 ASN A N 1
ATOM 2024 C CA . ASN A 1 258 ? -28.201 -1.103 26.766 1.00 88.88 258 ASN A CA 1
ATOM 2025 C C . ASN A 1 258 ? -28.653 -1.468 28.190 1.00 88.88 258 ASN A C 1
ATOM 2027 O O . ASN A 1 258 ? -27.863 -1.475 29.134 1.00 88.88 258 ASN A O 1
ATOM 2031 N N . GLU A 1 259 ? -29.929 -1.829 28.330 1.00 87.75 259 GLU A N 1
ATOM 2032 C CA . GLU A 1 259 ? -30.545 -2.204 29.613 1.00 87.75 259 GLU A CA 1
ATOM 2033 C C . GLU A 1 259 ? -29.914 -3.451 30.254 1.00 87.75 259 GLU A C 1
ATOM 2035 O O . GLU A 1 259 ? -30.004 -3.639 31.464 1.00 87.75 259 GLU A O 1
ATOM 2040 N N . THR A 1 260 ? -29.228 -4.288 29.467 1.00 85.94 260 THR A N 1
ATOM 2041 C CA . THR A 1 260 ? -28.514 -5.471 29.976 1.00 85.94 260 THR A CA 1
ATOM 2042 C C . THR A 1 260 ? -27.167 -5.137 30.625 1.00 85.94 260 THR A C 1
ATOM 2044 O O . THR A 1 260 ? -26.528 -6.025 31.184 1.00 85.94 260 THR A O 1
ATOM 2047 N N . GLY A 1 261 ? -26.730 -3.872 30.569 1.00 84.50 261 GLY A N 1
ATOM 2048 C CA . GLY A 1 261 ? -25.492 -3.404 31.196 1.00 84.50 261 GLY A CA 1
ATOM 2049 C C . GLY A 1 261 ? -24.222 -3.684 30.388 1.00 84.50 261 GLY A C 1
ATOM 2050 O O . GLY A 1 261 ? -23.127 -3.617 30.942 1.00 84.50 261 GLY A O 1
ATOM 2051 N N . VAL A 1 262 ? -24.340 -3.997 29.092 1.00 89.56 262 VAL A N 1
ATOM 2052 C CA . VAL A 1 262 ? -23.173 -4.220 28.221 1.00 89.56 262 VAL A CA 1
ATOM 2053 C C . VAL A 1 262 ? -22.417 -2.907 28.039 1.00 89.56 262 VAL A C 1
ATOM 2055 O O . VAL A 1 262 ? -23.006 -1.912 27.625 1.00 89.56 262 VAL A O 1
ATOM 2058 N N . SER A 1 263 ? -21.114 -2.909 28.309 1.00 92.38 263 SER A N 1
ATOM 2059 C CA . SER A 1 263 ? -20.215 -1.765 28.113 1.00 92.38 263 SER A CA 1
ATOM 2060 C C . SER A 1 263 ? -19.055 -2.136 27.190 1.00 92.38 263 SER A C 1
ATOM 2062 O O . SER A 1 263 ? -18.739 -3.317 27.011 1.00 92.38 263 SER A O 1
ATOM 2064 N N . LEU A 1 264 ? -18.390 -1.138 26.606 1.00 91.31 264 LEU A N 1
ATOM 2065 C CA . LEU A 1 264 ? -17.249 -1.377 25.716 1.00 91.31 264 LEU A CA 1
ATOM 2066 C C . LEU A 1 264 ? -16.075 -2.035 26.453 1.00 91.31 264 LEU A C 1
ATOM 2068 O O . LEU A 1 264 ? -15.382 -2.857 25.860 1.00 91.31 264 LEU A O 1
ATOM 2072 N N . ALA A 1 265 ? -15.904 -1.752 27.747 1.00 91.00 265 ALA A N 1
ATOM 2073 C CA . ALA A 1 265 ? -14.877 -2.358 28.596 1.00 91.00 265 ALA A CA 1
ATOM 2074 C C . ALA A 1 265 ? -15.014 -3.887 28.739 1.00 91.00 265 ALA A C 1
ATOM 2076 O O . ALA A 1 265 ? -14.051 -4.574 29.071 1.00 91.00 265 ALA A O 1
ATOM 2077 N N . SER A 1 266 ? -16.205 -4.440 28.480 1.00 89.00 266 SER A N 1
ATOM 2078 C CA . SER A 1 266 ? -16.441 -5.891 28.505 1.00 89.00 266 SER A CA 1
ATOM 2079 C C . SER A 1 266 ? -16.015 -6.611 27.216 1.00 89.00 266 SER A C 1
ATOM 2081 O O . SER A 1 266 ? -16.008 -7.844 27.168 1.00 89.00 266 SER A O 1
ATOM 2083 N N . LEU A 1 267 ? -15.657 -5.867 26.163 1.00 89.62 267 LEU A N 1
ATOM 2084 C CA . LEU A 1 267 ? -15.284 -6.425 24.867 1.00 89.62 267 LEU A CA 1
ATOM 2085 C C . LEU A 1 267 ? -13.804 -6.811 24.853 1.00 89.62 267 LEU A C 1
ATOM 2087 O O . LEU A 1 267 ? -12.920 -5.980 25.042 1.00 89.62 267 LEU A O 1
ATOM 2091 N N . THR A 1 268 ? -13.527 -8.080 24.562 1.00 87.75 268 THR A N 1
ATOM 2092 C CA . THR A 1 268 ? -12.161 -8.538 24.301 1.00 87.75 268 THR A CA 1
ATOM 2093 C C . THR A 1 268 ? -11.713 -8.110 22.900 1.00 87.75 268 THR A C 1
ATOM 2095 O O . THR A 1 268 ? -12.556 -7.938 22.014 1.00 87.75 268 THR A O 1
ATOM 2098 N N . PRO A 1 269 ? -10.396 -8.021 22.634 1.00 85.25 269 PRO A N 1
ATOM 2099 C CA . PRO A 1 269 ? -9.887 -7.721 21.294 1.00 85.25 269 PRO A CA 1
ATOM 2100 C C . PRO A 1 269 ? -10.411 -8.667 20.202 1.00 85.25 269 PRO A C 1
ATOM 2102 O O . PRO A 1 269 ? -10.578 -8.250 19.064 1.00 85.25 269 PRO A O 1
ATOM 2105 N N . ALA A 1 270 ? -10.729 -9.922 20.543 1.00 88.94 270 ALA A N 1
ATOM 2106 C CA . ALA A 1 270 ? -11.305 -10.896 19.612 1.00 88.94 270 ALA A CA 1
ATOM 2107 C C . ALA A 1 270 ? -12.758 -10.580 19.209 1.00 88.94 270 ALA A C 1
ATOM 2109 O O . ALA A 1 270 ? -13.203 -10.987 18.140 1.00 88.94 270 ALA A O 1
ATOM 2110 N N . ASN A 1 271 ? -13.485 -9.842 20.051 1.00 88.94 271 ASN A N 1
ATOM 2111 C CA . ASN A 1 271 ? -14.869 -9.425 19.821 1.00 88.94 271 ASN A CA 1
ATOM 2112 C C . ASN A 1 271 ? -14.959 -7.970 19.324 1.00 88.94 271 ASN A C 1
ATOM 2114 O O . ASN A 1 271 ? -16.041 -7.383 19.329 1.00 88.94 271 ASN A O 1
ATOM 2118 N N . LYS A 1 272 ? -13.831 -7.375 18.912 1.00 87.88 272 LYS A N 1
ATOM 2119 C CA . LYS A 1 272 ? -13.737 -5.999 18.417 1.00 87.88 272 LYS A CA 1
ATOM 2120 C C . LYS A 1 272 ? -13.179 -5.996 16.997 1.00 87.88 272 LYS A C 1
ATOM 2122 O O . LYS A 1 272 ? -12.061 -6.441 16.770 1.00 87.88 272 LYS A O 1
ATOM 2127 N N . GLN A 1 273 ? -13.916 -5.394 16.069 1.00 89.06 273 GLN A N 1
ATOM 2128 C CA . GLN A 1 273 ? -13.406 -5.034 14.747 1.00 89.06 273 GLN A CA 1
ATOM 2129 C C . GLN A 1 273 ? -13.551 -3.522 14.573 1.00 89.06 273 GLN A C 1
ATOM 2131 O O . GLN A 1 273 ? -14.654 -3.021 14.354 1.00 89.06 273 GLN A O 1
ATOM 2136 N N . ALA A 1 274 ? -12.444 -2.792 14.709 1.00 87.00 274 ALA A N 1
ATOM 2137 C CA . ALA A 1 274 ? -12.420 -1.366 14.403 1.00 87.00 274 ALA A CA 1
ATOM 2138 C C . ALA A 1 274 ? -12.455 -1.162 12.879 1.00 87.00 274 ALA A C 1
ATOM 2140 O O . ALA A 1 274 ? -11.887 -1.960 12.137 1.00 87.00 274 ALA A O 1
ATOM 2141 N N . GLU A 1 275 ? -13.153 -0.114 12.434 1.00 85.94 275 GLU A N 1
ATOM 2142 C CA . GLU A 1 275 ? -13.211 0.324 11.031 1.00 85.94 275 GLU A CA 1
ATOM 2143 C C . GLU A 1 275 ? -13.473 -0.803 10.012 1.00 85.94 275 GLU A C 1
ATOM 2145 O O . GLU A 1 275 ? -12.705 -1.023 9.072 1.00 85.94 275 GLU A O 1
ATOM 2150 N N . LEU A 1 276 ? -14.582 -1.536 10.179 1.00 87.50 276 LEU A N 1
ATOM 2151 C CA . LEU A 1 276 ? -14.972 -2.567 9.217 1.00 87.50 276 LEU A CA 1
ATOM 2152 C C . LEU A 1 276 ? -15.237 -1.946 7.837 1.00 87.50 276 LEU A C 1
ATOM 2154 O O . LEU A 1 276 ? -16.248 -1.279 7.614 1.00 87.50 276 LEU A O 1
ATOM 2158 N N . GLN A 1 277 ? -14.341 -2.219 6.894 1.00 84.31 277 GLN A N 1
ATOM 2159 C CA . GLN A 1 277 ? -14.519 -1.844 5.498 1.00 84.31 277 GLN A CA 1
ATOM 2160 C C . GLN A 1 277 ? -15.497 -2.805 4.826 1.00 84.31 277 GLN A C 1
ATOM 2162 O O . GLN A 1 277 ? -15.361 -4.026 4.920 1.00 84.31 277 GLN A O 1
ATOM 2167 N N . PHE A 1 278 ? -16.468 -2.251 4.111 1.00 87.50 278 PHE A N 1
ATOM 2168 C CA . PHE A 1 278 ? -17.427 -3.020 3.333 1.00 87.50 278 PHE A CA 1
ATOM 2169 C C . PHE A 1 278 ? -17.692 -2.338 1.992 1.00 87.50 278 PHE A C 1
ATOM 2171 O O . PHE A 1 278 ? -17.531 -1.128 1.840 1.00 87.50 278 PHE A O 1
ATOM 2178 N N . TYR A 1 279 ? -18.125 -3.136 1.020 1.00 86.25 279 TYR A N 1
ATOM 2179 C CA . TYR A 1 279 ? -18.592 -2.658 -0.274 1.00 86.25 279 TYR A CA 1
ATOM 2180 C C . TYR A 1 279 ? -20.061 -3.026 -0.417 1.00 86.25 279 TYR A C 1
ATOM 2182 O O . TYR A 1 279 ? -20.424 -4.193 -0.279 1.00 86.25 279 TYR A O 1
ATOM 2190 N N . LEU A 1 280 ? -20.896 -2.035 -0.712 1.00 86.44 280 LEU A N 1
ATOM 2191 C CA . LEU A 1 280 ? -22.277 -2.271 -1.111 1.00 86.44 280 LEU A CA 1
ATOM 2192 C C . LEU A 1 280 ? -22.350 -2.202 -2.638 1.00 86.44 280 LEU A C 1
ATOM 2194 O O . LEU A 1 280 ? -22.140 -1.124 -3.200 1.00 86.44 280 LEU A O 1
ATOM 2198 N N . PRO A 1 281 ? -22.595 -3.331 -3.328 1.00 86.19 281 PRO A N 1
ATOM 2199 C CA . PRO A 1 281 ? -22.755 -3.314 -4.768 1.00 86.19 281 PRO A CA 1
ATOM 2200 C C . PRO A 1 281 ? -24.074 -2.633 -5.127 1.00 86.19 281 PRO A C 1
ATOM 2202 O O . PRO A 1 281 ? -25.132 -2.956 -4.590 1.00 86.19 281 PRO A O 1
ATOM 2205 N N . ILE A 1 282 ? -24.002 -1.700 -6.070 1.00 84.44 282 ILE A N 1
ATOM 2206 C CA . ILE A 1 282 ? -25.169 -1.047 -6.651 1.00 84.44 282 ILE A CA 1
ATOM 2207 C C . ILE A 1 282 ? -25.231 -1.496 -8.107 1.00 84.44 282 ILE A C 1
ATOM 2209 O O . ILE A 1 282 ? -24.496 -1.003 -8.960 1.00 84.44 282 ILE A O 1
ATOM 2213 N N . ASN A 1 283 ? -26.052 -2.512 -8.370 1.00 81.81 283 ASN A N 1
ATOM 2214 C CA . ASN A 1 283 ? -26.125 -3.158 -9.683 1.00 81.81 283 ASN A CA 1
ATOM 2215 C C . ASN A 1 283 ? -26.872 -2.315 -10.725 1.00 81.81 283 ASN A C 1
ATOM 2217 O O . ASN A 1 283 ? -26.629 -2.460 -11.921 1.00 81.81 283 ASN A O 1
ATOM 2221 N N . SER A 1 284 ? -27.795 -1.462 -10.280 1.00 81.00 284 SER A N 1
ATOM 2222 C CA . SER A 1 284 ? -28.577 -0.576 -11.137 1.00 81.00 284 SER A CA 1
ATOM 2223 C C . SER A 1 284 ? -27.902 0.781 -11.288 1.00 81.00 284 SER A C 1
ATOM 2225 O O . SER A 1 284 ? -27.331 1.319 -10.340 1.00 81.00 284 SER A O 1
ATOM 2227 N N . LEU A 1 285 ? -28.024 1.378 -12.471 1.00 81.12 285 LEU A N 1
ATOM 2228 C CA . LEU A 1 285 ? -27.617 2.762 -12.667 1.00 81.12 285 LEU A CA 1
ATOM 2229 C C . LEU A 1 285 ? -28.543 3.667 -11.847 1.00 81.12 285 LEU A C 1
ATOM 2231 O O . LEU A 1 285 ? -29.740 3.718 -12.109 1.00 81.12 285 LEU A O 1
ATOM 2235 N N . LEU A 1 286 ? -27.991 4.354 -10.848 1.00 80.06 286 LEU A N 1
ATOM 2236 C CA . LEU A 1 286 ? -28.755 5.279 -10.017 1.00 80.06 286 LEU A CA 1
ATOM 2237 C C . LEU A 1 286 ? -28.997 6.588 -10.762 1.00 80.06 286 LEU A C 1
ATOM 2239 O O . LEU A 1 286 ? -28.047 7.277 -11.144 1.00 80.06 286 LEU A O 1
ATOM 2243 N N . GLN A 1 287 ? -30.266 6.953 -10.919 1.00 82.75 287 GLN A N 1
ATOM 2244 C CA . GLN A 1 287 ? -30.659 8.272 -11.397 1.00 82.75 287 GLN A CA 1
ATOM 2245 C C . GLN A 1 287 ? -31.026 9.163 -10.210 1.00 82.75 287 GLN A C 1
ATOM 2247 O O . GLN A 1 287 ? -31.787 8.762 -9.331 1.00 82.75 287 GLN A O 1
ATOM 2252 N N . ALA A 1 288 ? -30.504 10.392 -10.194 1.00 83.31 288 ALA A N 1
ATOM 2253 C CA . ALA A 1 288 ? -30.722 11.330 -9.092 1.00 83.31 288 ALA A CA 1
ATOM 2254 C C . ALA A 1 288 ? -32.216 11.589 -8.823 1.00 83.31 288 ALA A C 1
ATOM 2256 O O . ALA A 1 288 ? -32.625 11.657 -7.671 1.00 83.31 288 ALA A O 1
ATOM 2257 N N . SER A 1 289 ? -33.036 11.669 -9.876 1.00 87.50 289 SER A N 1
ATOM 2258 C CA . SER A 1 289 ? -34.487 11.861 -9.770 1.00 87.50 289 SER A CA 1
ATOM 2259 C C . SER A 1 289 ? -35.215 10.673 -9.141 1.00 87.50 289 SER A C 1
ATOM 2261 O O . SER A 1 289 ? -36.155 10.863 -8.378 1.00 87.50 289 SER A O 1
ATOM 2263 N N . GLU A 1 290 ? -34.798 9.446 -9.455 1.00 87.56 290 GLU A N 1
ATOM 2264 C CA . GLU A 1 290 ? -35.403 8.232 -8.896 1.00 87.56 290 GLU A CA 1
ATOM 2265 C C . GLU A 1 290 ? -35.056 8.090 -7.412 1.00 87.56 290 GLU A C 1
ATOM 2267 O O . GLU A 1 290 ? -35.927 7.776 -6.602 1.00 87.56 290 GLU A O 1
ATOM 2272 N N . LEU A 1 291 ? -33.804 8.391 -7.049 1.00 86.19 291 LEU A N 1
ATOM 2273 C CA . LEU A 1 291 ? -33.347 8.386 -5.663 1.00 86.19 291 LEU A CA 1
ATOM 2274 C C . LEU A 1 291 ? -34.053 9.463 -4.823 1.00 86.19 291 LEU A C 1
ATOM 2276 O O . LEU A 1 291 ? -34.521 9.158 -3.732 1.00 86.19 291 LEU A O 1
ATOM 2280 N N . ASP A 1 292 ? -34.167 10.693 -5.333 1.00 87.12 292 ASP A N 1
ATOM 2281 C CA . ASP A 1 292 ? -34.848 11.802 -4.645 1.00 87.12 292 ASP A CA 1
ATOM 2282 C C . ASP A 1 292 ? -36.332 11.492 -4.387 1.00 87.12 292 ASP A C 1
ATOM 2284 O O . ASP A 1 292 ? -36.836 11.710 -3.285 1.00 87.12 292 ASP A O 1
ATOM 2288 N N . ASN A 1 293 ? -37.022 10.900 -5.369 1.00 89.69 293 ASN A N 1
ATOM 2289 C CA . ASN A 1 293 ? -38.406 10.454 -5.194 1.00 89.69 293 ASN A CA 1
ATOM 2290 C C . ASN A 1 293 ? -38.535 9.374 -4.111 1.00 89.69 293 ASN A C 1
ATOM 2292 O O . ASN A 1 293 ? -39.486 9.402 -3.332 1.00 89.69 293 ASN A O 1
ATOM 2296 N N . LEU A 1 294 ? -37.585 8.437 -4.054 1.00 89.69 294 LEU A N 1
ATOM 2297 C CA . LEU A 1 294 ? -37.589 7.361 -3.065 1.00 89.69 294 LEU A CA 1
ATOM 2298 C C . LEU A 1 294 ? -37.317 7.903 -1.657 1.00 89.69 294 LEU A C 1
ATOM 2300 O O . LEU A 1 294 ? -38.032 7.543 -0.728 1.00 89.69 294 LEU A O 1
ATOM 2304 N N . ILE A 1 295 ? -36.348 8.810 -1.496 1.00 89.88 295 ILE A N 1
ATOM 2305 C CA . ILE A 1 295 ? -36.063 9.451 -0.201 1.00 89.88 295 ILE A CA 1
ATOM 2306 C C . ILE A 1 295 ? -37.310 10.182 0.303 1.00 89.88 295 ILE A C 1
ATOM 2308 O O . ILE A 1 295 ? -37.763 9.907 1.407 1.00 89.88 295 ILE A O 1
ATOM 2312 N N . LYS A 1 296 ? -37.942 11.013 -0.534 1.00 89.56 296 LYS A N 1
ATOM 2313 C CA . LYS A 1 296 ? -39.177 11.737 -0.175 1.00 89.56 296 LYS A CA 1
ATOM 2314 C C . LYS A 1 296 ? -40.354 10.831 0.190 1.00 89.56 296 LYS A C 1
ATOM 2316 O O . LYS A 1 296 ? -41.291 11.285 0.837 1.00 89.56 296 LYS A O 1
ATOM 2321 N N . GLN A 1 297 ? -40.352 9.579 -0.264 1.00 90.94 297 GLN A N 1
ATOM 2322 C CA . GLN A 1 297 ? -41.404 8.619 0.055 1.00 90.94 297 GLN A CA 1
ATOM 2323 C C . GLN A 1 297 ? -41.231 7.993 1.449 1.00 90.94 297 GLN A C 1
ATOM 2325 O O . GLN A 1 297 ? -42.233 7.636 2.069 1.00 90.94 297 GLN A O 1
ATOM 2330 N N . TYR A 1 298 ? -39.993 7.823 1.922 1.00 86.56 298 TYR A N 1
ATOM 2331 C CA . TYR A 1 298 ? -39.681 7.071 3.146 1.00 86.56 298 TYR A CA 1
ATOM 2332 C C . TYR A 1 298 ? -39.059 7.913 4.271 1.00 86.56 298 TYR A C 1
ATOM 2334 O O . TYR A 1 298 ? -38.976 7.416 5.393 1.00 86.56 298 TYR A O 1
ATOM 2342 N N . ASP A 1 299 ? -38.650 9.151 3.994 1.00 74.25 299 ASP A N 1
ATOM 2343 C CA . ASP A 1 299 ? -38.137 10.118 4.970 1.00 74.25 299 ASP A CA 1
ATOM 2344 C C . ASP A 1 299 ? -39.215 11.204 5.216 1.00 74.25 299 ASP A C 1
ATOM 2346 O O . ASP A 1 299 ? -39.439 12.031 4.325 1.00 74.25 299 ASP A O 1
ATOM 2350 N N . PRO A 1 300 ? -39.979 11.139 6.330 1.00 61.72 300 PRO A N 1
ATOM 2351 C CA . PRO A 1 300 ? -41.076 12.067 6.634 1.00 61.72 300 PRO A CA 1
ATOM 2352 C C . PRO A 1 300 ? -40.629 13.476 7.052 1.00 61.72 300 PRO A C 1
ATOM 2354 O O . PRO A 1 300 ? -39.580 13.616 7.720 1.00 61.72 300 PRO A O 1
#

InterPro domains:
  IPR011335 Restriction endonuclease type II-like [SSF52980] (135-299)
  IPR011604 PD-(D/E)XK endonuclease-like domain superfamily [G3DSA:3.90.320.10] (125-300)
  IPR027417 P-loop containing nucleoside triphosphate hydrolase [G3DSA:3.40.50.300] (8-124)
  IPR027417 P-loop containing nucleoside triphosphate hydrolase [SSF52540] (11-94)

Sequence (300 aa):
MIVKILPLCWILIPMMKVKKLAQQERLAEDLRLLYVALTRSVYHCSIGIAPLTKGCRKQGNSDLHQTAIGYLLQRGEPGDADYLAEQLAILMATDNKSDDIAVSVVAALDKQIWQPQKSTKILLAAKTFTRQIQDHWRVTSYSGLQQALHSPVAPVAQPRDVVKSVATECLTKPTWLTSLNSDTVSKTVSLVNNLTPHHFPRGAIAGTFLHGLLELLDFSQPIDLEWLTDQLLKKGFDTIWSPVLQQWLTDILHTPLNETGVSLASLTPANKQAELQFYLPINSLLQASELDNLIKQYDP

Organism: NCBI:txid1005043

Radius of gyration: 34.03 Å; chains: 1; bounding box: 89×70×85 Å

pLDDT: mean 76.28, std 19.08, range [30.8, 95.81]

Secondary structure (DSSP, 8-state):
------SSHHHHHHHHHHHHHHHHHHHHHHHHHHHHHHHT-SS----------SSS--SS--SGGGSHHHHHHHTT----HHHHHHHHHHHHHHTTT-TT------PPPP-SPPPPP------PPPPP--PPP--------HHHHHHHHH-TTS-------TTS-TTSSTTS--GGGGG--S--TTSTTTSGGG--GGGS--SHHHHHHHHHHHHH--TTSPPPHHHHHHHHHHHT--GGGHHHHHHHHHHHHHS-SSTT---GGG--GGG--SS--------S---HHHHHHHHHHH--